Protein AF-A0A0F4QW87-F1 (afdb_monomer_lite)

Sequence (340 aa):
MKNDGVLHKQLIFKLICIFTLLLTILSFTFICYQLELKLTLDDLNSYSNIGNVIYIPKLIASSGFAILAFYALWFRINQTSIQIKIQEEQIEELKRHKKSDQIIDEMNKISDRILEFSHKIEKPTDSMIKKIMTNSAIGFGVNKCRYENNHSAKITEIEFSNGRKKNIEWTGGTIQNLNAFLTMTKKENPKLSYVELYRNYDESYKSNHHTISSQLKMLIVVAIDLIEIDSAHSSYIRNVLSLHFNVALILEKVGLMEPHYISFVHTLQSLERPKKSININFKKIYLREMKDDGLINFEVSVDDLELKFIEGFHDCEIKVHEKTYHRLNGEYKDVTEQSE

pLDDT: mean 72.31, std 18.2, range [28.25, 94.19]

Secondary structure (DSSP, 8-state):
--SHHHHHHHHHHHHHHHHHHHHHHHHHHHHHHHTT----TT-GGGGGGHHHHHHHHHHHHHHHHHHHHHHHHHHHHHHHHHHHHHHHHHHHHHHHHHHHHHHHHHHHHHHHHHHHHHT-B-PPPHHHHHHHHHHHHHHTT-S-EEEEEETTTTEEEEEETTS-EEEEE---BHHHHHHHHHHHHHHH-TTS-HHHHHHTS-HHHHHHHHHHHHHHHHHHHHHHHHHHH-GGGHHHHHHHHHHHHHHHHHHHHTTSS-HHHHHHHHHHHT-S--SS-----HHHHHHHHHHHTTS--S---GGG-EEEPPTTSS--EEEETTEEEEEETTEEEE-TTS--

Foldseek 3Di:
DPVPVVVVLVVVVVVLVVVLVVLLVVLVVQLCVQLVPPVDPPCPVSCPCNCVSVVVSVVSNVVSVVVVVVSVVVVVVVVVVVVVVVVVVVVVVVVLVVVLVVLLVVLVVLLVLLVVLQQAQDQQFPVVVVVVLVVVCVVVVADDKDWDADPVQQWIWIATPVRDIDIDHSRGRLLRSLVVQLVVVCVVVVPDALQRSVVPTDPVSVVSLLVSLLSLLVSLVSLVVSCVSPVVCLVVSLVSLVVCLVVQVSCVSNVSHPVVSNVSNVVSNPDPPDPDDPPDDSLVVSVVVCVVVVVDPDDDDSVQWDFDADPDDPWGWTDGPQWIWIDDPNHIDTCSPVPD

Radius of gyration: 40.4 Å; chains: 1; bounding box: 92×46×128 Å

Structure (mmCIF, N/CA/C/O backbone):
data_AF-A0A0F4QW87-F1
#
_entry.id   AF-A0A0F4QW87-F1
#
loop_
_atom_site.group_PDB
_atom_site.id
_atom_site.type_symbol
_atom_site.label_atom_id
_atom_site.label_alt_id
_atom_site.label_comp_id
_atom_site.label_asym_id
_atom_site.label_entity_id
_atom_site.label_seq_id
_atom_site.pdbx_PDB_ins_code
_atom_site.Cartn_x
_atom_site.Cartn_y
_atom_site.Cartn_z
_atom_site.occupancy
_atom_site.B_iso_or_equiv
_atom_site.auth_seq_id
_atom_site.auth_comp_id
_atom_site.auth_asym_id
_atom_site.auth_atom_id
_atom_site.pdbx_PDB_model_num
ATOM 1 N N . MET A 1 1 ? 27.558 17.874 -24.614 1.00 38.47 1 MET A N 1
ATOM 2 C CA . MET A 1 1 ? 28.728 17.726 -25.514 1.00 38.47 1 MET A CA 1
ATOM 3 C C . MET A 1 1 ? 28.558 16.533 -26.475 1.00 38.47 1 MET A C 1
ATOM 5 O O . MET A 1 1 ? 29.354 15.609 -26.439 1.00 38.47 1 MET A O 1
ATOM 9 N N . LYS A 1 2 ? 27.517 16.512 -27.331 1.00 41.41 2 LYS A N 1
ATOM 10 C CA . LYS A 1 2 ? 27.267 15.418 -28.309 1.00 41.41 2 LYS A CA 1
ATOM 11 C C . LYS A 1 2 ? 27.522 15.819 -29.783 1.00 41.41 2 LYS A C 1
ATOM 13 O O . LYS A 1 2 ? 27.454 14.956 -30.650 1.00 41.41 2 LYS A O 1
ATOM 18 N N . ASN A 1 3 ? 27.845 17.087 -30.074 1.00 47.34 3 ASN A N 1
ATOM 19 C CA . ASN A 1 3 ? 27.928 17.607 -31.452 1.00 47.34 3 ASN A CA 1
ATOM 20 C C . ASN A 1 3 ? 29.311 17.499 -32.118 1.00 47.34 3 ASN A C 1
ATOM 22 O O . ASN A 1 3 ? 29.376 17.385 -33.342 1.00 47.34 3 ASN A O 1
ATOM 26 N N . ASP A 1 4 ? 30.405 17.463 -31.356 1.00 46.44 4 ASP A N 1
ATOM 27 C CA . ASP A 1 4 ? 31.754 17.555 -31.943 1.00 46.44 4 ASP A CA 1
ATOM 28 C C . ASP A 1 4 ? 32.145 16.299 -32.742 1.00 46.44 4 ASP A C 1
ATOM 30 O O . ASP A 1 4 ? 32.787 16.385 -33.790 1.00 46.44 4 ASP A O 1
ATOM 34 N N . GLY A 1 5 ? 31.670 15.120 -32.323 1.00 53.28 5 GLY A N 1
ATOM 35 C CA . GLY A 1 5 ? 31.925 13.859 -33.029 1.00 53.28 5 GLY A CA 1
ATOM 36 C C . GLY A 1 5 ? 31.176 13.719 -34.361 1.00 53.28 5 GLY A C 1
ATOM 37 O O . GLY A 1 5 ? 31.654 13.033 -35.265 1.00 53.28 5 GLY A O 1
ATOM 38 N N . VAL A 1 6 ? 30.018 14.372 -34.510 1.00 55.50 6 VAL A N 1
ATOM 39 C CA . VAL A 1 6 ? 29.237 14.365 -35.763 1.00 55.50 6 VAL A CA 1
ATOM 40 C C . VAL A 1 6 ? 29.853 15.334 -36.770 1.00 55.50 6 VAL A C 1
ATOM 42 O O . VAL A 1 6 ? 30.012 14.984 -37.941 1.00 55.50 6 VAL A O 1
ATOM 45 N N . LEU A 1 7 ? 30.277 16.511 -36.298 1.00 56.38 7 LEU A N 1
ATOM 46 C CA . LEU A 1 7 ? 30.920 17.529 -37.127 1.00 56.38 7 LEU A CA 1
ATOM 47 C C . LEU A 1 7 ? 32.237 17.015 -37.730 1.00 56.38 7 LEU A C 1
ATOM 49 O O . LEU A 1 7 ? 32.484 17.171 -38.926 1.00 56.38 7 LEU A O 1
ATOM 53 N N . HIS A 1 8 ? 33.053 16.329 -36.922 1.00 59.31 8 HIS A N 1
ATOM 54 C CA . HIS A 1 8 ? 34.341 15.794 -37.360 1.00 59.31 8 HIS A CA 1
ATOM 55 C C . HIS A 1 8 ? 34.189 14.703 -38.435 1.00 59.31 8 HIS A C 1
ATOM 57 O O . HIS A 1 8 ? 34.899 14.708 -39.439 1.00 59.31 8 HIS A O 1
ATOM 63 N N . LYS A 1 9 ? 33.197 13.813 -38.292 1.00 62.34 9 LYS A N 1
ATOM 64 C CA . LYS A 1 9 ? 32.917 12.746 -39.270 1.00 62.34 9 LYS A CA 1
ATOM 65 C C . LYS A 1 9 ? 32.409 13.291 -40.612 1.00 62.34 9 LYS A C 1
ATOM 67 O O . LYS A 1 9 ? 32.828 12.799 -41.658 1.00 62.34 9 LYS A O 1
ATOM 72 N N . GLN A 1 10 ? 31.564 14.326 -40.599 1.00 67.81 10 GLN A N 1
ATOM 73 C CA . GLN A 1 10 ? 31.103 14.997 -41.824 1.00 67.81 10 GLN A CA 1
ATOM 74 C C . GLN A 1 10 ? 32.237 15.731 -42.550 1.00 67.81 10 GLN A C 1
ATOM 76 O O . GLN A 1 10 ? 32.271 15.755 -43.780 1.00 67.81 10 GLN A O 1
ATOM 81 N N . LEU A 1 11 ? 33.175 16.311 -41.799 1.00 74.38 11 LEU A N 1
ATOM 82 C CA . LEU A 1 11 ? 34.341 16.988 -42.359 1.00 74.38 11 LEU A CA 1
ATOM 83 C C . LEU A 1 11 ? 35.305 15.994 -43.026 1.00 74.38 11 LEU A C 1
ATOM 85 O O . LEU A 1 11 ? 35.753 16.244 -44.143 1.00 74.38 11 LEU A O 1
ATOM 89 N N . ILE A 1 12 ? 35.533 14.831 -42.406 1.00 71.69 12 ILE A N 1
ATOM 90 C CA . ILE A 1 12 ? 36.322 13.734 -42.992 1.00 71.69 12 ILE A CA 1
ATOM 91 C C . ILE A 1 12 ? 35.683 13.228 -44.294 1.00 71.69 12 ILE A C 1
ATOM 93 O O . ILE A 1 12 ? 36.382 13.072 -45.291 1.00 71.69 12 ILE A O 1
ATOM 97 N N . PHE A 1 13 ? 34.360 13.035 -44.335 1.00 68.56 13 PHE A N 1
ATOM 98 C CA . PHE A 1 13 ? 33.676 12.618 -45.566 1.00 68.56 13 PHE A CA 1
ATOM 99 C C . PHE A 1 13 ? 33.830 13.642 -46.696 1.00 68.56 13 PHE A C 1
ATOM 101 O O . PHE A 1 13 ? 34.172 13.284 -47.822 1.00 68.56 13 PHE A O 1
ATOM 108 N N . LYS A 1 14 ? 33.634 14.932 -46.393 1.00 75.31 14 LYS A N 1
ATOM 109 C CA . LYS A 1 14 ? 33.828 16.014 -47.368 1.00 75.31 14 LYS A CA 1
ATOM 110 C C . LYS A 1 14 ? 35.263 16.041 -47.898 1.00 75.31 14 LYS A C 1
ATOM 112 O O . LYS A 1 14 ? 35.446 16.193 -49.101 1.00 75.31 14 LYS A O 1
ATOM 117 N N . LEU A 1 15 ? 36.259 15.837 -47.033 1.00 78.06 15 LEU A N 1
ATOM 118 C CA . LEU A 1 15 ? 37.666 15.740 -47.432 1.00 78.06 15 LEU A CA 1
ATOM 119 C C . LEU A 1 15 ? 37.926 14.550 -48.364 1.00 78.06 15 LEU A C 1
ATOM 121 O O . LEU A 1 15 ? 38.585 14.732 -49.382 1.00 78.06 15 LEU A O 1
ATOM 125 N N . ILE A 1 16 ? 37.371 13.368 -48.074 1.00 75.75 16 ILE A N 1
ATOM 126 C CA . ILE A 1 16 ? 37.506 12.185 -48.943 1.00 75.75 16 ILE A CA 1
ATOM 127 C C . ILE A 1 16 ? 36.887 12.454 -50.327 1.00 75.75 16 ILE A C 1
ATOM 129 O O . ILE A 1 16 ? 37.510 12.162 -51.351 1.00 75.75 16 ILE A O 1
ATOM 133 N N . CYS A 1 17 ? 35.696 13.060 -50.379 1.00 71.88 17 CYS A N 1
ATOM 134 C CA . CYS A 1 17 ? 35.036 13.424 -51.636 1.00 71.88 17 CYS A CA 1
ATOM 135 C C . CYS A 1 17 ? 35.848 14.446 -52.445 1.00 71.88 17 CYS A C 1
ATOM 137 O O . CYS A 1 17 ? 36.068 14.242 -53.638 1.00 71.88 17 CYS A O 1
ATOM 139 N N . ILE A 1 18 ? 36.335 15.513 -51.799 1.00 78.25 18 ILE A N 1
ATOM 140 C CA . ILE A 1 18 ? 37.182 16.532 -52.440 1.00 78.25 18 ILE A CA 1
ATOM 141 C C . ILE A 1 18 ? 38.466 15.891 -52.973 1.00 78.25 18 ILE A C 1
ATOM 143 O O . ILE A 1 18 ? 38.849 16.145 -54.111 1.00 78.25 18 ILE A O 1
ATOM 147 N N . PHE A 1 19 ? 39.100 15.019 -52.188 1.00 78.19 19 PHE A N 1
ATOM 148 C CA . PHE A 1 19 ? 40.336 14.348 -52.577 1.00 78.19 19 PHE A CA 1
ATOM 149 C C . PHE A 1 19 ? 40.136 13.404 -53.766 1.00 78.19 19 PHE A C 1
ATOM 151 O O . PHE A 1 19 ? 40.950 13.391 -54.685 1.00 78.19 19 PHE A O 1
ATOM 158 N N . THR A 1 20 ? 39.021 12.672 -53.811 1.00 72.81 20 THR A N 1
ATOM 159 C CA . THR A 1 20 ? 38.710 11.775 -54.936 1.00 72.81 20 THR A CA 1
ATOM 160 C C . THR A 1 20 ? 38.425 12.568 -56.213 1.00 72.81 20 THR A C 1
ATOM 162 O O . THR A 1 20 ? 38.891 12.203 -57.294 1.00 72.81 20 THR A O 1
ATOM 165 N N . LEU A 1 21 ? 37.716 13.694 -56.099 1.00 75.19 21 LEU A N 1
ATOM 166 C CA . LEU A 1 21 ? 37.429 14.582 -57.226 1.00 75.19 21 LEU A CA 1
ATOM 167 C C . LEU A 1 21 ? 38.721 15.219 -57.763 1.00 75.19 21 LEU A C 1
ATOM 169 O O . LEU A 1 21 ? 38.960 15.218 -58.969 1.00 75.19 21 LEU A O 1
ATOM 173 N N . LEU A 1 22 ? 39.602 15.667 -56.866 1.00 78.56 22 LEU A N 1
ATOM 174 C CA . LEU A 1 22 ? 40.896 16.251 -57.213 1.00 78.56 22 LEU A CA 1
ATOM 175 C C . LEU A 1 22 ? 41.837 15.221 -57.857 1.00 78.56 22 LEU A C 1
ATOM 177 O O . LEU A 1 22 ? 42.454 15.521 -58.877 1.00 78.56 22 LEU A O 1
ATOM 181 N N . LEU A 1 23 ? 41.885 13.985 -57.345 1.00 74.62 23 LEU A N 1
ATOM 182 C CA . LEU A 1 23 ? 42.619 12.879 -57.974 1.00 74.62 23 LEU A CA 1
ATOM 183 C C . LEU A 1 23 ? 42.089 12.546 -59.371 1.00 74.62 23 LEU A C 1
ATOM 185 O O . LEU A 1 23 ? 42.879 12.248 -60.265 1.00 74.62 23 LEU A O 1
ATOM 189 N N . THR A 1 24 ? 40.774 12.618 -59.577 1.00 71.94 24 THR A N 1
ATOM 190 C CA . THR A 1 24 ? 40.154 12.371 -60.888 1.00 71.94 24 THR A CA 1
ATOM 191 C C . THR A 1 24 ? 40.552 13.455 -61.889 1.00 71.94 24 THR A C 1
ATOM 193 O O . THR A 1 24 ? 40.969 13.133 -63.000 1.00 71.94 24 THR A O 1
ATOM 196 N N . ILE A 1 25 ? 40.506 14.729 -61.481 1.00 74.94 25 ILE A N 1
ATOM 197 C CA . ILE A 1 25 ? 40.950 15.861 -62.308 1.00 74.94 25 ILE A CA 1
ATOM 198 C C . ILE A 1 25 ? 42.440 15.735 -62.634 1.00 74.94 25 ILE A C 1
ATOM 200 O O . ILE A 1 25 ? 42.810 15.834 -63.797 1.00 74.94 25 ILE A O 1
ATOM 204 N N . LEU A 1 26 ? 43.299 15.472 -61.644 1.00 74.94 26 LEU A N 1
ATOM 205 C CA . LEU A 1 26 ? 44.739 15.311 -61.871 1.00 74.94 26 LEU A CA 1
ATOM 206 C C . LEU A 1 26 ? 45.050 14.130 -62.794 1.00 74.94 26 LEU A C 1
ATOM 208 O O . LEU A 1 26 ? 45.910 14.250 -63.662 1.00 74.94 26 LEU A O 1
ATOM 212 N N . SER A 1 27 ? 44.330 13.017 -62.646 1.00 68.69 27 SER A N 1
ATOM 213 C CA . SER A 1 27 ? 44.478 11.850 -63.519 1.00 68.69 27 SER A CA 1
ATOM 214 C C . SER A 1 27 ? 44.063 12.169 -64.956 1.00 68.69 27 SER A C 1
ATOM 216 O O . SER A 1 27 ? 44.759 11.785 -65.890 1.00 68.69 27 SER A O 1
ATOM 218 N N . PHE A 1 28 ? 42.971 12.917 -65.142 1.00 69.06 28 PHE A N 1
ATOM 219 C CA . PHE A 1 28 ? 42.532 13.387 -66.456 1.00 69.06 28 PHE A CA 1
ATOM 220 C C . PHE A 1 28 ? 43.549 14.349 -67.085 1.00 69.06 28 PHE A C 1
ATOM 222 O O . PHE A 1 28 ? 43.947 14.161 -68.231 1.00 69.06 28 PHE A O 1
ATOM 229 N N . THR A 1 29 ? 44.041 15.327 -66.323 1.00 70.19 29 THR A N 1
ATOM 230 C CA . THR A 1 29 ? 45.068 16.271 -66.783 1.00 70.19 29 THR A CA 1
ATOM 231 C C . THR A 1 29 ? 46.374 15.557 -67.141 1.00 70.19 29 THR A C 1
ATOM 233 O O . THR A 1 29 ? 46.986 15.887 -68.152 1.00 70.19 29 THR A O 1
ATOM 236 N N . PHE A 1 30 ? 46.781 14.546 -66.365 1.00 69.81 30 PHE A N 1
ATOM 237 C CA . PHE A 1 30 ? 47.950 13.715 -66.660 1.00 69.81 30 PHE A CA 1
ATOM 238 C C . PHE A 1 30 ? 47.774 12.911 -67.952 1.00 69.81 30 PHE A C 1
ATOM 240 O O . PHE A 1 30 ? 48.693 12.884 -68.764 1.00 69.81 30 PHE A O 1
ATOM 247 N N . ILE A 1 31 ? 46.598 12.311 -68.179 1.00 65.56 31 ILE A N 1
ATOM 248 C CA . ILE A 1 31 ? 46.273 11.632 -69.443 1.00 65.56 31 ILE A CA 1
ATOM 249 C C . ILE A 1 31 ? 46.371 12.616 -70.615 1.00 65.56 31 ILE A C 1
ATOM 251 O O . ILE A 1 31 ? 47.036 12.315 -71.600 1.00 65.56 31 ILE A O 1
ATOM 255 N N . CYS A 1 32 ? 45.753 13.796 -70.507 1.00 64.56 32 CYS A N 1
ATOM 256 C CA . CYS A 1 32 ? 45.782 14.816 -71.559 1.00 64.56 32 CYS A CA 1
ATOM 257 C C . CYS A 1 32 ? 47.203 15.316 -71.862 1.00 64.56 32 CYS A C 1
ATOM 259 O O . CYS A 1 32 ? 47.524 15.566 -73.021 1.00 64.56 32 CYS A O 1
ATOM 261 N N . TYR A 1 33 ? 48.044 15.451 -70.832 1.00 67.94 33 TYR A N 1
ATOM 262 C CA . TYR A 1 33 ? 49.443 15.850 -70.971 1.00 67.94 33 TYR A CA 1
ATOM 263 C C . TYR A 1 33 ? 50.299 14.745 -71.609 1.00 67.94 33 TYR A C 1
ATOM 265 O O . TYR A 1 33 ? 51.019 15.010 -72.564 1.00 67.94 33 TYR A O 1
ATOM 273 N N . GLN A 1 34 ? 50.195 13.504 -71.122 1.00 64.25 34 GLN A N 1
ATOM 274 C CA . GLN A 1 34 ? 50.980 12.363 -71.617 1.00 64.25 34 GLN A CA 1
ATOM 275 C C . GLN A 1 34 ? 50.575 11.905 -73.017 1.00 64.25 34 GLN A C 1
ATOM 277 O O . GLN A 1 34 ? 51.410 11.396 -73.756 1.00 64.25 34 GLN A O 1
ATOM 282 N N . LEU A 1 35 ? 49.305 12.069 -73.391 1.00 60.31 35 LEU A N 1
ATOM 283 C CA . LEU A 1 35 ? 48.845 11.760 -74.743 1.00 60.31 35 LEU A CA 1
ATOM 284 C C . LEU A 1 35 ? 49.240 12.824 -75.768 1.00 60.31 35 LEU A C 1
ATOM 286 O O . LEU A 1 35 ? 48.912 12.614 -76.930 1.00 60.31 35 LEU A O 1
ATOM 290 N N . GLU A 1 36 ? 49.884 13.930 -75.347 1.00 56.41 36 GLU A N 1
ATOM 291 C CA . GLU A 1 36 ? 50.346 15.039 -76.195 1.00 56.41 36 GLU A CA 1
ATOM 292 C C . GLU A 1 36 ? 49.411 15.220 -77.401 1.00 56.41 36 GLU A C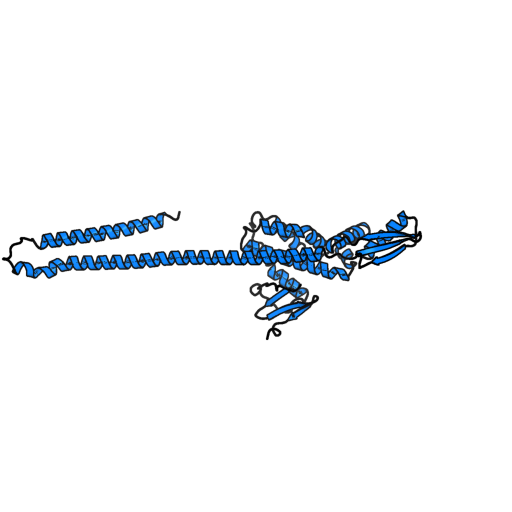 1
ATOM 294 O O . GLU A 1 36 ? 49.810 14.990 -78.537 1.00 56.41 36 GLU A O 1
ATOM 299 N N . LEU A 1 37 ? 48.120 15.497 -77.141 1.00 49.25 37 LEU A N 1
ATOM 300 C CA . LEU A 1 37 ? 47.032 15.467 -78.134 1.00 49.25 37 LEU A CA 1
ATOM 301 C C . LEU A 1 37 ? 47.240 16.528 -79.238 1.00 49.25 37 LEU A C 1
ATOM 303 O O . LEU A 1 37 ? 46.518 17.518 -79.338 1.00 49.25 37 LEU A O 1
ATOM 307 N N . LYS A 1 38 ? 48.227 16.320 -80.109 1.00 46.91 38 LYS A N 1
ATOM 308 C CA . LYS A 1 38 ? 48.274 16.861 -81.455 1.00 46.91 38 LYS A CA 1
ATOM 309 C C . LYS A 1 38 ? 47.285 16.030 -82.251 1.00 46.91 38 LYS A C 1
ATOM 311 O O . LYS A 1 38 ? 47.518 14.864 -82.554 1.00 46.91 38 LYS A O 1
ATOM 316 N N . LEU A 1 39 ? 46.146 16.642 -82.550 1.00 45.59 39 LEU A N 1
ATOM 317 C CA . LEU A 1 39 ? 45.139 16.139 -83.480 1.00 45.59 39 LEU A CA 1
ATOM 318 C C . LEU A 1 39 ? 45.734 16.095 -84.901 1.00 45.59 39 LEU A C 1
ATOM 320 O O . LEU A 1 39 ? 45.436 16.930 -85.747 1.00 45.59 39 LEU A O 1
ATOM 324 N N . THR A 1 40 ? 46.617 15.136 -85.160 1.00 48.41 40 THR A N 1
ATOM 325 C CA . THR A 1 40 ? 47.161 14.845 -86.489 1.00 48.41 40 THR A CA 1
ATOM 326 C C . THR A 1 40 ? 47.155 13.335 -86.692 1.00 48.41 40 THR A C 1
ATOM 328 O O . THR A 1 40 ? 47.706 12.597 -85.881 1.00 48.41 40 THR A O 1
ATOM 331 N N . LEU A 1 41 ? 46.488 12.883 -87.758 1.00 51.56 41 LEU A N 1
ATOM 332 C CA . LEU A 1 41 ? 46.185 11.475 -88.058 1.00 51.56 41 LEU A CA 1
ATOM 333 C C . LEU A 1 41 ? 47.407 10.609 -88.432 1.00 51.56 41 LEU A C 1
ATOM 335 O O . LEU A 1 41 ? 47.243 9.409 -88.639 1.00 51.56 41 LEU A O 1
ATOM 339 N N . ASP A 1 42 ? 48.610 11.182 -88.501 1.00 50.53 42 ASP A N 1
ATOM 340 C CA . ASP A 1 42 ? 49.743 10.569 -89.206 1.00 50.53 42 ASP A CA 1
ATOM 341 C C . ASP A 1 42 ? 50.723 9.769 -88.325 1.00 50.53 42 ASP A C 1
ATOM 343 O O . ASP A 1 42 ? 51.703 9.246 -88.850 1.00 50.53 42 ASP A O 1
ATOM 347 N N . ASP A 1 43 ? 50.479 9.603 -87.016 1.00 53.44 43 ASP A N 1
ATOM 348 C CA . ASP A 1 43 ? 51.395 8.852 -86.134 1.00 53.44 43 ASP A CA 1
ATOM 349 C C . ASP A 1 43 ? 50.702 7.761 -85.297 1.00 53.44 43 ASP A C 1
ATOM 351 O O . ASP A 1 43 ? 50.482 7.874 -84.086 1.00 53.44 43 ASP A O 1
ATOM 355 N N . LEU A 1 44 ? 50.349 6.662 -85.973 1.00 53.06 44 LEU A N 1
ATOM 356 C CA . LEU A 1 44 ? 49.725 5.467 -85.385 1.00 53.06 44 LEU A CA 1
ATOM 357 C C . LEU A 1 44 ? 50.631 4.731 -84.373 1.00 53.06 44 LEU A C 1
ATOM 359 O O . LEU A 1 44 ? 50.120 4.001 -83.524 1.00 53.06 44 LEU A O 1
ATOM 363 N N . ASN A 1 45 ? 51.953 4.942 -84.409 1.00 53.12 45 ASN A N 1
ATOM 364 C CA . ASN A 1 45 ? 52.900 4.297 -83.488 1.00 53.12 45 ASN A CA 1
ATOM 365 C C . ASN A 1 45 ? 52.932 4.945 -82.091 1.00 53.12 45 ASN A C 1
ATOM 367 O O . ASN A 1 45 ? 53.269 4.266 -81.113 1.00 53.12 45 ASN A O 1
ATOM 371 N N . SER A 1 46 ? 52.509 6.211 -81.969 1.00 52.59 46 SER A N 1
ATOM 372 C CA . SER A 1 46 ? 52.373 6.916 -80.680 1.00 52.59 46 SER A CA 1
ATOM 373 C C . SER A 1 46 ? 51.317 6.282 -79.754 1.00 52.59 46 SER A C 1
ATOM 375 O O . SER A 1 46 ? 51.376 6.409 -78.530 1.00 52.59 46 SER A O 1
ATOM 377 N N . TYR A 1 47 ? 50.396 5.499 -80.324 1.00 53.12 47 TYR A N 1
ATOM 378 C CA . TYR A 1 47 ? 49.290 4.850 -79.624 1.00 53.12 47 TYR A CA 1
ATOM 379 C C . TYR A 1 47 ? 49.632 3.485 -78.996 1.00 53.12 47 TYR A C 1
ATOM 381 O O . TYR A 1 47 ? 48.811 2.912 -78.276 1.00 53.12 47 TYR A O 1
ATOM 389 N N . SER A 1 48 ? 50.849 2.965 -79.194 1.00 54.34 48 SER A N 1
ATOM 390 C CA . SER A 1 48 ? 51.281 1.680 -78.610 1.00 54.34 48 SER A CA 1
ATOM 391 C C . SER A 1 48 ? 51.344 1.685 -77.072 1.00 54.34 48 SER A C 1
ATOM 393 O O . SER A 1 48 ? 51.224 0.633 -76.445 1.00 54.34 48 SER A O 1
ATOM 395 N N . ASN A 1 49 ? 51.448 2.868 -76.450 1.00 58.09 49 ASN A N 1
ATOM 396 C CA . ASN A 1 49 ? 51.549 3.042 -74.998 1.00 58.09 49 ASN A CA 1
ATOM 397 C C . ASN A 1 49 ? 50.262 3.537 -74.312 1.00 58.09 49 ASN A C 1
ATOM 399 O O . ASN A 1 49 ? 50.274 3.716 -73.092 1.00 58.09 49 ASN A O 1
ATOM 403 N N . ILE A 1 50 ? 49.136 3.696 -75.031 1.00 60.69 50 ILE A N 1
ATOM 404 C CA . ILE A 1 50 ? 47.855 4.136 -74.430 1.00 60.69 50 ILE A CA 1
ATOM 405 C C . ILE A 1 50 ? 47.471 3.255 -73.236 1.00 60.69 50 ILE A C 1
ATOM 407 O O . ILE A 1 50 ? 47.014 3.760 -72.211 1.00 60.69 50 ILE A O 1
ATOM 411 N N . GLY A 1 51 ? 47.674 1.938 -73.355 1.00 58.81 51 GLY A N 1
ATOM 412 C CA . GLY A 1 51 ? 47.381 0.986 -72.286 1.00 58.81 51 GLY A CA 1
ATOM 413 C C . GLY A 1 51 ? 48.097 1.345 -70.983 1.00 58.81 51 GLY A C 1
ATOM 414 O O . GLY A 1 51 ? 47.456 1.384 -69.938 1.00 58.81 51 GLY A O 1
ATOM 415 N N . ASN A 1 52 ? 49.382 1.708 -71.055 1.00 62.09 52 ASN A N 1
ATOM 416 C CA . ASN A 1 52 ? 50.189 2.120 -69.903 1.00 62.09 52 ASN A CA 1
ATOM 417 C C . ASN A 1 52 ? 49.802 3.517 -69.386 1.00 62.09 52 ASN A C 1
ATOM 419 O O . ASN A 1 52 ? 49.769 3.731 -68.174 1.00 62.09 52 ASN A O 1
ATOM 423 N N . VAL A 1 53 ? 49.448 4.444 -70.285 1.00 64.44 53 VAL A N 1
ATOM 424 C CA . VAL A 1 53 ? 49.019 5.814 -69.938 1.00 64.44 53 VAL A CA 1
ATOM 425 C C . VAL A 1 53 ? 47.669 5.822 -69.207 1.00 64.44 53 VAL A C 1
ATOM 427 O O . VAL A 1 53 ? 47.480 6.592 -68.268 1.00 64.44 53 VAL A O 1
ATOM 430 N N . ILE A 1 54 ? 46.739 4.937 -69.580 1.00 65.00 54 ILE A N 1
ATOM 431 C CA . ILE A 1 54 ? 45.407 4.828 -68.956 1.00 65.00 54 ILE A CA 1
ATOM 432 C C . ILE A 1 54 ? 45.421 3.910 -67.719 1.00 65.00 54 ILE A C 1
ATOM 434 O O . ILE A 1 54 ? 44.576 4.057 -66.831 1.00 65.00 54 ILE A O 1
ATOM 438 N N . TYR A 1 55 ? 46.381 2.983 -67.615 1.00 70.19 55 TYR A N 1
ATOM 439 C CA . TYR A 1 55 ? 46.442 1.995 -66.533 1.00 70.19 55 TYR A CA 1
ATOM 440 C C . TYR A 1 55 ? 46.521 2.626 -65.136 1.00 70.19 55 TYR A C 1
ATOM 442 O O . TYR A 1 55 ? 45.729 2.275 -64.260 1.00 70.19 55 TYR A O 1
ATOM 450 N N . ILE A 1 56 ? 47.430 3.587 -64.930 1.00 69.56 56 ILE A N 1
ATOM 451 C CA . ILE A 1 56 ? 47.625 4.253 -63.630 1.00 69.56 56 ILE A CA 1
ATOM 452 C C . ILE A 1 56 ? 46.360 5.032 -63.203 1.00 69.56 56 ILE A C 1
ATOM 454 O O . ILE A 1 56 ? 45.851 4.770 -62.111 1.00 69.56 56 ILE A O 1
ATOM 458 N N . PRO A 1 57 ? 45.771 5.905 -64.047 1.00 71.12 57 PRO A N 1
ATOM 459 C CA . PRO A 1 57 ? 44.475 6.538 -63.787 1.00 71.12 57 PRO A CA 1
ATOM 460 C C . PRO A 1 57 ? 43.348 5.558 -63.452 1.00 71.12 57 PRO A C 1
ATOM 462 O O . PRO A 1 57 ? 42.596 5.777 -62.501 1.00 71.12 57 PRO A O 1
ATOM 465 N N . LYS A 1 58 ? 43.234 4.453 -64.202 1.00 71.62 58 LYS A N 1
ATOM 466 C CA . LYS A 1 58 ? 42.209 3.427 -63.969 1.00 71.62 58 LYS A CA 1
ATOM 467 C C . LYS A 1 58 ? 42.383 2.762 -62.602 1.00 71.62 58 LYS A C 1
ATOM 469 O O . LYS A 1 58 ? 41.396 2.539 -61.902 1.00 71.62 58 LYS A O 1
ATOM 474 N N . LEU A 1 59 ? 43.623 2.480 -62.203 1.00 73.12 59 LEU A N 1
ATOM 475 C CA . LEU A 1 59 ? 43.943 1.882 -60.908 1.00 73.12 59 LEU A CA 1
ATOM 476 C C . LEU A 1 59 ? 43.669 2.849 -59.744 1.00 73.12 59 LEU A C 1
ATOM 478 O O . LEU A 1 59 ? 43.113 2.432 -58.726 1.00 73.12 59 LEU A O 1
ATOM 482 N N . ILE A 1 60 ? 43.973 4.142 -59.914 1.00 73.62 60 ILE A N 1
ATOM 483 C CA . ILE A 1 60 ? 43.665 5.198 -58.934 1.00 73.62 60 ILE A CA 1
ATOM 484 C C . ILE A 1 60 ? 42.149 5.356 -58.777 1.00 73.62 60 ILE A C 1
ATOM 486 O O . ILE A 1 60 ? 41.651 5.339 -57.652 1.00 73.62 60 ILE A O 1
ATOM 490 N N . ALA A 1 61 ? 41.405 5.446 -59.884 1.00 72.69 61 ALA A N 1
ATOM 491 C CA . ALA A 1 61 ? 39.949 5.561 -59.855 1.00 72.69 61 ALA A CA 1
ATOM 492 C C . ALA A 1 61 ? 39.307 4.341 -59.177 1.00 72.69 61 ALA A C 1
ATOM 494 O O . ALA A 1 61 ? 38.504 4.496 -58.259 1.00 72.69 61 ALA A O 1
ATOM 495 N N . SER A 1 62 ? 39.714 3.125 -59.558 1.00 74.38 62 SER A N 1
ATOM 496 C CA . SER A 1 62 ? 39.214 1.885 -58.952 1.00 74.38 62 SER A CA 1
ATOM 497 C C . SER A 1 62 ? 39.509 1.807 -57.450 1.00 74.38 62 SER A C 1
ATOM 499 O O . SER A 1 62 ? 38.638 1.415 -56.674 1.00 74.38 62 SER A O 1
ATOM 501 N N . SER A 1 63 ? 40.712 2.202 -57.022 1.00 74.31 63 SER A N 1
ATOM 502 C CA . SER A 1 63 ? 41.088 2.218 -55.602 1.00 74.31 63 SER A CA 1
ATOM 503 C C . SER A 1 63 ? 40.309 3.282 -54.823 1.00 74.31 63 SER A C 1
ATOM 505 O O . SER A 1 63 ? 39.845 3.018 -53.716 1.00 74.31 63 SER A O 1
ATOM 507 N N . GLY A 1 64 ? 40.089 4.460 -55.416 1.00 73.62 64 GLY A N 1
ATOM 508 C CA . GLY A 1 64 ? 39.268 5.524 -54.834 1.00 73.62 64 GLY A CA 1
ATOM 509 C C . GLY A 1 64 ? 37.810 5.100 -54.642 1.00 73.62 64 GLY A C 1
ATOM 510 O O . GLY A 1 64 ? 37.256 5.283 -53.558 1.00 73.62 64 GLY A O 1
ATOM 511 N N . PHE A 1 65 ? 37.208 4.450 -55.645 1.00 77.19 65 PHE A N 1
ATOM 512 C CA . PHE A 1 65 ? 35.862 3.880 -55.526 1.00 77.19 65 PHE A CA 1
ATOM 513 C C . PHE A 1 65 ? 35.784 2.780 -54.465 1.00 77.19 65 PHE A C 1
ATOM 515 O O . PHE A 1 65 ? 34.812 2.739 -53.713 1.00 77.19 65 PHE A O 1
ATOM 522 N N . ALA A 1 66 ? 36.808 1.928 -54.349 1.00 77.62 66 ALA A N 1
ATOM 523 C CA . ALA A 1 66 ? 36.864 0.913 -53.300 1.00 77.62 66 ALA A CA 1
ATOM 524 C C . ALA A 1 66 ? 36.919 1.548 -51.899 1.00 77.62 66 ALA A C 1
ATOM 526 O O . ALA A 1 66 ? 36.137 1.170 -51.029 1.00 77.62 66 ALA A O 1
ATOM 527 N N . ILE A 1 67 ? 37.773 2.556 -51.685 1.00 78.38 67 ILE A N 1
ATOM 528 C CA . ILE A 1 67 ? 37.866 3.287 -50.408 1.00 78.38 67 ILE A CA 1
ATOM 529 C C . ILE A 1 67 ? 36.536 3.971 -50.070 1.00 78.38 67 ILE A C 1
ATOM 531 O O . ILE A 1 67 ? 36.074 3.885 -48.933 1.00 78.38 67 ILE A O 1
ATOM 535 N N . LEU A 1 68 ? 35.887 4.606 -51.051 1.00 77.56 68 LEU A N 1
ATOM 536 C CA . LEU A 1 68 ? 34.565 5.211 -50.874 1.00 77.56 68 LEU A CA 1
ATOM 537 C C . LEU A 1 68 ? 33.498 4.172 -50.514 1.00 77.56 68 LEU A C 1
ATOM 539 O O . LEU A 1 68 ? 32.693 4.422 -49.620 1.00 77.56 68 LEU A O 1
ATOM 543 N N . ALA A 1 69 ? 33.504 3.006 -51.163 1.00 76.62 69 ALA A N 1
ATOM 544 C CA . ALA A 1 69 ? 32.577 1.919 -50.863 1.00 76.62 69 ALA A CA 1
ATOM 545 C C . ALA A 1 69 ? 32.788 1.370 -49.442 1.00 76.62 69 ALA A C 1
ATOM 547 O O . ALA A 1 69 ? 31.819 1.226 -48.694 1.00 76.62 69 ALA A O 1
ATOM 548 N N . PHE A 1 70 ? 34.041 1.138 -49.031 1.00 80.00 70 PHE A N 1
ATOM 549 C CA . PHE A 1 70 ? 34.371 0.725 -47.663 1.00 80.00 70 PHE A CA 1
ATOM 550 C C . PHE A 1 70 ? 33.977 1.785 -46.633 1.00 80.00 70 PHE A C 1
ATOM 552 O O . PHE A 1 70 ? 33.404 1.444 -45.599 1.00 80.00 70 PHE A O 1
ATOM 559 N N . TYR A 1 71 ? 34.221 3.068 -46.917 1.00 79.12 71 TYR A N 1
ATOM 560 C CA . TYR A 1 71 ? 33.807 4.160 -46.039 1.00 79.12 71 TYR A CA 1
ATOM 561 C C . TYR A 1 71 ? 32.283 4.243 -45.920 1.00 79.12 71 TYR A C 1
ATOM 563 O O . TYR A 1 71 ? 31.763 4.356 -44.812 1.00 79.12 71 TYR A O 1
ATOM 571 N N . ALA A 1 72 ? 31.553 4.160 -47.036 1.00 77.88 72 ALA A N 1
ATOM 572 C CA . ALA A 1 72 ? 30.094 4.186 -47.040 1.00 77.88 72 ALA A CA 1
ATOM 573 C C . ALA A 1 72 ? 29.511 3.006 -46.248 1.00 77.88 72 ALA A C 1
ATOM 575 O O . ALA A 1 72 ? 28.581 3.191 -45.460 1.00 77.88 72 ALA A O 1
ATOM 576 N N . LEU A 1 73 ? 30.093 1.812 -46.402 1.00 78.75 73 LEU A N 1
ATOM 577 C CA . LEU A 1 73 ? 29.718 0.627 -45.637 1.00 78.75 73 LEU A CA 1
ATOM 578 C C . LEU A 1 73 ? 29.991 0.820 -44.139 1.00 78.75 73 LEU A C 1
ATOM 580 O O . LEU A 1 73 ? 29.089 0.628 -43.325 1.00 78.75 73 LEU A O 1
ATOM 584 N N . TRP A 1 74 ? 31.198 1.262 -43.774 1.00 84.94 74 TRP A N 1
ATOM 585 C CA . TRP A 1 74 ? 31.574 1.548 -42.387 1.00 84.94 74 TRP A CA 1
ATOM 586 C C . TRP A 1 74 ? 30.664 2.605 -41.749 1.00 84.94 74 TRP A C 1
ATOM 588 O O . TRP A 1 74 ? 30.184 2.425 -40.630 1.00 84.94 74 TRP A O 1
ATOM 598 N N . PHE A 1 75 ? 30.376 3.690 -42.469 1.00 79.38 75 PHE A N 1
ATOM 599 C CA . PHE A 1 75 ? 29.512 4.768 -41.999 1.00 79.38 75 PHE A CA 1
ATOM 600 C C . PHE A 1 75 ? 28.089 4.272 -41.750 1.00 79.38 75 PHE A C 1
ATOM 602 O O . PHE A 1 75 ? 27.520 4.562 -40.695 1.00 79.38 75 PHE A O 1
ATOM 609 N N . ARG A 1 76 ? 27.538 3.475 -42.676 1.00 78.56 76 ARG A N 1
ATOM 610 C CA . ARG A 1 76 ? 26.212 2.867 -42.528 1.00 78.56 76 ARG A CA 1
ATOM 611 C C . ARG A 1 76 ? 26.161 1.931 -41.323 1.00 78.56 76 ARG A C 1
ATOM 613 O O . ARG A 1 76 ? 25.254 2.069 -40.512 1.00 78.56 76 ARG A O 1
ATOM 620 N N . ILE A 1 77 ? 27.161 1.063 -41.147 1.00 79.25 77 ILE A N 1
ATOM 621 C CA . ILE A 1 77 ? 27.271 0.182 -39.971 1.00 79.25 77 ILE A CA 1
ATOM 622 C C . ILE A 1 77 ? 27.303 1.009 -38.679 1.00 79.25 77 ILE A C 1
ATOM 624 O O . ILE A 1 77 ? 26.556 0.726 -37.743 1.00 79.25 77 ILE A O 1
ATOM 628 N N . ASN A 1 78 ? 28.115 2.068 -38.630 1.00 78.19 78 ASN A N 1
ATOM 629 C CA . ASN A 1 78 ? 28.224 2.918 -37.447 1.00 78.19 78 ASN A CA 1
ATOM 630 C C . ASN A 1 78 ? 26.921 3.688 -37.154 1.00 78.19 78 ASN A C 1
ATOM 632 O O . ASN A 1 78 ? 26.561 3.856 -35.991 1.00 78.19 78 ASN A O 1
ATOM 636 N N . GLN A 1 79 ? 26.203 4.164 -38.176 1.00 78.50 79 GLN A N 1
ATOM 637 C CA . GLN A 1 79 ? 24.892 4.797 -37.993 1.00 78.50 79 GLN A CA 1
ATOM 638 C C . GLN A 1 79 ? 23.848 3.805 -37.479 1.00 78.50 79 GLN A C 1
ATOM 640 O O . GLN A 1 79 ? 23.147 4.117 -36.518 1.00 78.50 79 GLN A O 1
ATOM 645 N N . THR A 1 80 ? 23.775 2.610 -38.069 1.00 84.06 80 THR A N 1
ATOM 646 C CA . THR A 1 80 ? 22.854 1.558 -37.626 1.00 84.06 80 THR A CA 1
ATOM 647 C C . THR A 1 80 ? 23.155 1.124 -36.193 1.00 84.06 80 THR A C 1
ATOM 649 O O . THR A 1 80 ? 22.232 1.005 -35.400 1.00 84.06 80 THR A O 1
ATOM 652 N N . SER A 1 81 ? 24.428 0.981 -35.811 1.00 80.69 81 SER A N 1
ATOM 653 C CA . SER A 1 81 ? 24.811 0.656 -34.430 1.00 80.69 81 SER A CA 1
ATOM 654 C C . SER A 1 81 ? 24.340 1.713 -33.421 1.00 80.69 81 SER A C 1
ATOM 656 O O . SER A 1 81 ? 23.809 1.365 -32.369 1.00 80.69 81 SER A O 1
ATOM 658 N N . ILE A 1 82 ? 24.463 3.005 -33.750 1.00 82.31 82 ILE A N 1
ATOM 659 C CA . ILE A 1 82 ? 23.952 4.089 -32.896 1.00 82.31 82 ILE A CA 1
ATOM 660 C C . ILE A 1 82 ? 22.420 4.044 -32.809 1.00 82.31 82 ILE A C 1
ATOM 662 O O . ILE A 1 82 ? 21.871 4.242 -31.729 1.00 82.31 82 ILE A O 1
ATOM 666 N N . GLN A 1 83 ? 21.732 3.782 -33.924 1.00 83.69 83 GLN A N 1
ATOM 667 C CA . GLN A 1 83 ? 20.271 3.663 -33.944 1.00 83.69 83 GLN A CA 1
ATOM 668 C C . GLN A 1 83 ? 19.780 2.491 -33.095 1.00 83.69 83 GLN A C 1
ATOM 670 O O . GLN A 1 83 ? 18.851 2.683 -32.318 1.00 83.69 83 GLN A O 1
ATOM 675 N N . ILE A 1 84 ? 20.429 1.325 -33.190 1.00 84.56 84 ILE A N 1
ATOM 676 C CA . ILE A 1 84 ? 20.123 0.156 -32.354 1.00 84.56 84 ILE A CA 1
ATOM 677 C C . ILE A 1 84 ? 20.265 0.525 -30.880 1.00 84.56 84 ILE A C 1
ATOM 679 O O . ILE A 1 84 ? 19.332 0.318 -30.116 1.00 84.56 84 ILE A O 1
ATOM 683 N N . LYS A 1 85 ? 21.371 1.172 -30.493 1.00 87.12 85 LYS A N 1
ATOM 684 C CA . LYS A 1 85 ? 21.583 1.582 -29.101 1.00 87.12 85 LYS A CA 1
ATOM 685 C C . LYS A 1 85 ? 20.500 2.541 -28.590 1.00 87.12 85 LYS A C 1
ATOM 687 O O . LYS A 1 85 ? 20.026 2.396 -27.471 1.00 87.12 85 LYS A O 1
ATOM 692 N N . ILE A 1 86 ? 20.093 3.517 -29.404 1.00 88.44 86 ILE A N 1
ATOM 693 C CA . ILE A 1 86 ? 19.007 4.444 -29.041 1.00 88.44 86 ILE A CA 1
ATOM 694 C C . ILE A 1 86 ? 17.676 3.693 -28.904 1.00 88.44 86 ILE A C 1
ATOM 696 O O . ILE A 1 86 ? 16.914 3.969 -27.983 1.00 88.44 86 ILE A O 1
ATOM 700 N N . GLN A 1 87 ? 17.391 2.746 -29.800 1.00 88.50 87 GLN A N 1
ATOM 701 C CA . GLN A 1 87 ? 16.185 1.921 -29.720 1.00 88.50 87 GLN A CA 1
ATOM 702 C C . GLN A 1 87 ? 16.188 1.025 -28.478 1.00 88.50 87 GLN A C 1
ATOM 704 O O . GLN A 1 87 ? 15.157 0.905 -27.825 1.00 88.50 87 GLN A O 1
ATOM 709 N N . GLU A 1 88 ? 17.327 0.433 -28.121 1.00 90.06 88 GLU A N 1
ATOM 710 C CA . GLU A 1 88 ? 17.489 -0.348 -26.890 1.00 90.06 88 GLU A CA 1
ATOM 711 C C . GLU A 1 88 ? 17.219 0.511 -25.647 1.00 90.06 88 GLU A C 1
ATOM 713 O O . GLU A 1 88 ? 16.415 0.116 -24.805 1.00 90.06 88 GLU A O 1
ATOM 718 N N . GLU A 1 89 ? 17.801 1.716 -25.574 1.00 87.25 89 GLU A N 1
ATOM 719 C CA . GLU A 1 89 ? 17.553 2.677 -24.487 1.00 87.25 89 GLU A CA 1
ATOM 720 C C . GLU A 1 89 ? 16.056 3.044 -24.386 1.00 87.25 89 GLU A C 1
ATOM 722 O O . GLU A 1 89 ? 15.486 3.020 -23.294 1.00 87.25 89 GLU A O 1
ATOM 727 N N . GLN A 1 90 ? 15.384 3.297 -25.517 1.00 87.56 90 GLN A N 1
ATOM 728 C CA . GLN A 1 90 ? 13.942 3.591 -25.559 1.00 87.56 90 GLN A CA 1
ATOM 729 C C . GLN A 1 90 ? 13.075 2.400 -25.129 1.00 87.56 90 GLN A C 1
ATOM 731 O O . GLN A 1 90 ? 12.072 2.577 -24.437 1.00 87.56 90 GLN A O 1
ATOM 736 N N . ILE A 1 91 ? 13.442 1.179 -25.528 1.00 88.75 91 ILE A N 1
ATOM 737 C CA . ILE A 1 91 ? 12.731 -0.042 -25.129 1.00 88.75 91 ILE A CA 1
ATOM 738 C C . ILE A 1 91 ? 12.874 -0.268 -23.623 1.00 88.75 91 ILE A C 1
ATOM 740 O O . ILE A 1 91 ? 11.899 -0.641 -22.969 1.00 88.75 91 ILE A O 1
ATOM 744 N N . GLU A 1 92 ? 14.063 -0.054 -23.058 1.00 86.56 92 GLU A N 1
ATOM 745 C CA . GLU A 1 92 ? 14.267 -0.151 -21.614 1.00 86.56 92 GLU A CA 1
ATOM 746 C C . GLU A 1 92 ? 13.458 0.892 -20.843 1.00 86.56 92 GLU A C 1
ATOM 748 O O . GLU A 1 92 ? 12.829 0.548 -19.843 1.00 86.56 92 GLU A O 1
ATOM 753 N N . GLU A 1 93 ? 13.442 2.144 -21.299 1.00 84.25 93 GLU A N 1
ATOM 754 C CA . GLU A 1 93 ? 12.654 3.215 -20.681 1.00 84.25 93 GLU A CA 1
ATOM 755 C C . GLU A 1 93 ? 11.151 2.896 -20.725 1.00 84.25 93 GLU A C 1
ATOM 757 O O . GLU A 1 93 ? 10.464 2.976 -19.707 1.00 84.25 93 GLU A O 1
ATOM 762 N N . LEU A 1 94 ? 10.648 2.406 -21.863 1.00 86.38 94 LEU A N 1
ATOM 763 C CA . LEU A 1 94 ? 9.249 2.001 -22.012 1.00 86.38 94 LEU A CA 1
ATOM 764 C C . LEU A 1 94 ? 8.889 0.800 -21.122 1.00 86.38 94 LEU A C 1
ATOM 766 O O . LEU A 1 94 ? 7.804 0.762 -20.540 1.00 86.38 94 LEU A O 1
ATOM 770 N N . LYS A 1 95 ? 9.804 -0.166 -20.958 1.00 86.69 95 LYS A N 1
ATOM 771 C CA . LYS A 1 95 ? 9.635 -1.275 -20.002 1.00 86.69 95 LYS A CA 1
ATOM 772 C C . LYS A 1 95 ? 9.570 -0.775 -18.557 1.00 86.69 95 LYS A C 1
ATOM 774 O O . LYS A 1 95 ? 8.745 -1.283 -17.798 1.00 86.69 95 LYS A O 1
ATOM 779 N N . ARG A 1 96 ? 10.400 0.206 -18.176 1.00 82.94 96 ARG A N 1
ATOM 780 C CA . ARG A 1 96 ? 10.362 0.818 -16.835 1.00 82.94 96 ARG A CA 1
ATOM 781 C C . ARG A 1 96 ? 9.038 1.530 -16.593 1.00 82.94 96 ARG A C 1
ATOM 783 O O . ARG A 1 96 ? 8.402 1.238 -15.588 1.00 82.94 96 ARG A O 1
ATOM 790 N N . HIS A 1 97 ? 8.586 2.366 -17.529 1.00 86.06 97 HIS A N 1
ATOM 791 C CA . HIS A 1 97 ? 7.294 3.051 -17.421 1.00 86.06 97 HIS A CA 1
ATOM 792 C C . HIS A 1 97 ? 6.132 2.073 -17.275 1.00 86.06 97 HIS A C 1
ATOM 794 O O . HIS A 1 97 ? 5.359 2.186 -16.331 1.00 86.06 97 HIS A O 1
ATOM 800 N N . LYS A 1 98 ? 6.073 1.045 -18.129 1.00 87.38 98 LYS A N 1
ATOM 801 C CA . LYS A 1 98 ? 5.034 0.014 -18.033 1.00 87.38 98 LYS A CA 1
ATOM 802 C C . LYS A 1 98 ? 5.024 -0.670 -16.662 1.00 87.38 98 LYS A C 1
ATOM 804 O O . LYS A 1 98 ? 3.953 -0.946 -16.131 1.00 87.38 98 LYS A O 1
ATOM 809 N N . LYS A 1 99 ? 6.200 -0.954 -16.093 1.00 86.88 99 LYS A N 1
ATOM 810 C CA . LYS A 1 99 ? 6.314 -1.565 -14.763 1.00 86.88 99 LYS A CA 1
ATOM 811 C C . LYS A 1 99 ? 5.862 -0.603 -13.658 1.00 86.88 99 LYS A C 1
ATOM 813 O O . LYS A 1 99 ? 5.144 -1.027 -12.760 1.00 86.88 99 LYS A O 1
ATOM 818 N N . SER A 1 100 ? 6.236 0.675 -13.736 1.00 87.62 100 SER A N 1
ATOM 819 C CA . SER A 1 100 ? 5.759 1.706 -12.805 1.00 87.62 100 SER A C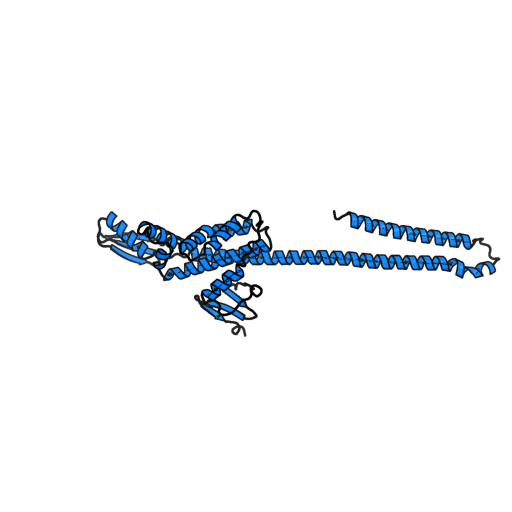A 1
ATOM 820 C C . SER A 1 100 ? 4.237 1.845 -12.841 1.00 87.62 100 SER A C 1
ATOM 822 O O . SER A 1 100 ? 3.616 1.861 -11.785 1.00 87.62 100 SER A O 1
ATOM 824 N N . ASP A 1 101 ? 3.627 1.871 -14.029 1.00 86.00 101 ASP A N 1
ATOM 825 C CA . ASP A 1 101 ? 2.170 1.986 -14.185 1.00 86.00 101 ASP A CA 1
ATOM 826 C C . ASP A 1 101 ? 1.429 0.794 -13.561 1.00 86.00 101 ASP A C 1
ATOM 828 O O . ASP A 1 101 ? 0.424 0.974 -12.876 1.00 86.00 101 ASP A O 1
ATOM 832 N N . GLN A 1 102 ? 1.952 -0.424 -13.745 1.00 88.38 102 GLN A N 1
ATOM 833 C CA . GLN A 1 102 ? 1.415 -1.632 -13.104 1.00 88.38 102 GLN A CA 1
ATOM 834 C C . GLN A 1 102 ? 1.465 -1.529 -11.578 1.00 88.38 102 GLN A C 1
ATOM 836 O O . GLN A 1 102 ? 0.475 -1.791 -10.902 1.00 88.38 102 GLN A O 1
ATOM 841 N N . ILE A 1 103 ? 2.598 -1.082 -11.038 1.00 86.94 103 ILE A N 1
ATOM 842 C CA . ILE A 1 103 ? 2.782 -0.903 -9.597 1.00 86.94 103 ILE A CA 1
ATOM 843 C C . ILE A 1 103 ? 1.845 0.182 -9.046 1.00 86.94 103 ILE A C 1
ATOM 845 O O . ILE A 1 103 ? 1.281 0.027 -7.966 1.00 86.94 103 ILE A O 1
ATOM 849 N N . ILE A 1 104 ? 1.635 1.274 -9.783 1.00 89.56 104 ILE A N 1
ATOM 850 C CA . ILE A 1 104 ? 0.699 2.344 -9.410 1.00 89.56 104 ILE A CA 1
ATOM 851 C C . ILE A 1 104 ? -0.739 1.818 -9.331 1.00 89.56 104 ILE A C 1
ATOM 853 O O . ILE A 1 104 ? -1.441 2.134 -8.367 1.00 89.56 104 ILE A O 1
ATOM 857 N N . ASP A 1 105 ? -1.168 1.015 -10.309 1.00 89.62 105 ASP A N 1
ATOM 858 C CA . ASP A 1 105 ? -2.487 0.367 -10.307 1.00 89.62 105 ASP A CA 1
ATOM 859 C C . ASP A 1 105 ? -2.653 -0.566 -9.097 1.00 89.62 105 ASP A C 1
ATOM 861 O O . ASP A 1 105 ? -3.652 -0.497 -8.378 1.00 89.62 105 ASP A O 1
ATOM 865 N N . GLU A 1 106 ? -1.631 -1.368 -8.793 1.00 85.81 106 GLU A N 1
ATOM 866 C CA . GLU A 1 106 ? -1.613 -2.230 -7.608 1.00 85.81 106 GLU A CA 1
ATOM 867 C C . GLU A 1 106 ? -1.702 -1.428 -6.303 1.00 85.81 106 GLU A C 1
ATOM 869 O O . GLU A 1 106 ? -2.496 -1.767 -5.422 1.00 85.81 106 GLU A O 1
ATOM 874 N N . MET A 1 107 ? -0.951 -0.328 -6.182 1.00 91.81 107 MET A N 1
ATOM 875 C CA . MET A 1 107 ? -1.032 0.559 -5.018 1.00 91.81 107 MET A CA 1
ATOM 876 C C . MET A 1 107 ? -2.443 1.119 -4.821 1.00 91.81 107 MET A C 1
ATOM 878 O O . MET A 1 107 ? -2.914 1.169 -3.683 1.00 91.81 107 MET A O 1
ATOM 882 N N . ASN A 1 108 ? -3.125 1.519 -5.900 1.00 90.31 108 ASN A N 1
ATOM 883 C CA . ASN A 1 108 ? -4.503 2.010 -5.828 1.00 90.31 108 ASN A CA 1
ATOM 884 C C . ASN A 1 108 ? -5.457 0.913 -5.357 1.00 90.31 108 ASN A C 1
ATOM 886 O O . ASN A 1 108 ? -6.185 1.116 -4.389 1.00 90.31 108 ASN A O 1
ATOM 890 N N . LYS A 1 109 ? -5.380 -0.281 -5.955 1.00 89.94 109 LYS A N 1
ATOM 891 C CA . LYS A 1 109 ? -6.209 -1.435 -5.570 1.00 89.94 109 LYS A CA 1
ATOM 892 C C . LYS A 1 109 ? -6.035 -1.804 -4.094 1.00 89.94 109 LYS A C 1
ATOM 894 O O . LYS A 1 109 ? -7.019 -2.049 -3.394 1.00 89.94 109 LYS A O 1
ATOM 899 N N . ILE A 1 110 ? -4.798 -1.824 -3.596 1.00 88.50 110 ILE A N 1
ATOM 900 C CA . ILE A 1 110 ? -4.507 -2.102 -2.181 1.00 88.50 110 ILE A CA 1
ATOM 901 C C . ILE A 1 110 ? -5.041 -0.976 -1.288 1.00 88.50 110 ILE A C 1
ATOM 903 O O . ILE A 1 110 ? -5.674 -1.245 -0.266 1.00 88.50 110 ILE A O 1
ATOM 907 N N . SER A 1 111 ? -4.816 0.282 -1.676 1.00 91.44 111 SER A N 1
ATOM 908 C CA . SER A 1 111 ? -5.308 1.456 -0.952 1.00 91.44 111 SER A CA 1
ATOM 909 C C . SER A 1 111 ? -6.831 1.435 -0.811 1.00 91.44 111 SER A C 1
ATOM 911 O O . SER A 1 111 ? -7.343 1.609 0.296 1.00 91.44 111 SER A O 1
ATOM 913 N N . ASP A 1 112 ? -7.552 1.154 -1.894 1.00 88.44 112 ASP A N 1
ATOM 914 C CA . ASP A 1 112 ? -9.012 1.083 -1.898 1.00 88.44 112 ASP A CA 1
ATOM 915 C C . ASP A 1 112 ? -9.524 -0.034 -0.986 1.00 88.44 112 ASP A C 1
ATOM 917 O O . ASP A 1 112 ? -10.435 0.196 -0.191 1.00 88.44 112 ASP A O 1
ATOM 921 N N . ARG A 1 113 ? -8.881 -1.210 -0.998 1.00 86.69 113 ARG A N 1
ATOM 922 C CA . ARG A 1 113 ? -9.207 -2.304 -0.066 1.00 86.69 113 ARG A CA 1
ATOM 923 C C . ARG A 1 113 ? -8.981 -1.903 1.389 1.00 86.69 113 ARG A C 1
ATOM 925 O O . ARG A 1 113 ? -9.821 -2.191 2.240 1.00 86.69 113 ARG A O 1
ATOM 932 N N . ILE A 1 114 ? -7.875 -1.223 1.702 1.00 90.19 114 ILE A N 1
ATOM 933 C CA . ILE A 1 114 ? -7.622 -0.721 3.062 1.00 90.19 114 ILE A CA 1
ATOM 934 C C . ILE A 1 114 ? -8.748 0.220 3.491 1.00 90.19 114 ILE A C 1
ATOM 936 O O . ILE A 1 114 ? -9.245 0.091 4.612 1.00 90.19 114 ILE A O 1
ATOM 940 N N . LEU A 1 115 ? -9.176 1.138 2.617 1.00 89.25 115 LEU A N 1
ATOM 941 C CA . LEU A 1 115 ? -10.289 2.041 2.907 1.00 89.25 115 LEU A CA 1
ATOM 942 C C . LEU A 1 115 ? -11.599 1.272 3.092 1.00 89.25 115 LEU A C 1
ATOM 944 O O . LEU A 1 115 ? -12.302 1.536 4.064 1.00 89.25 115 LEU A O 1
ATOM 948 N N . GLU A 1 116 ? -11.912 0.314 2.223 1.00 88.25 116 GLU A N 1
ATOM 949 C CA . GLU A 1 116 ? -13.118 -0.514 2.307 1.00 88.25 116 GLU A CA 1
ATOM 950 C C . GLU A 1 116 ? -13.209 -1.230 3.662 1.00 88.25 116 GLU A C 1
ATOM 952 O O . GLU A 1 116 ? -14.192 -1.069 4.391 1.00 88.25 116 GLU A O 1
ATOM 957 N N . PHE A 1 117 ? -12.155 -1.956 4.052 1.00 87.25 117 PHE A N 1
ATOM 958 C CA . PHE A 1 117 ? -12.118 -2.651 5.338 1.00 87.25 117 PHE A CA 1
ATOM 959 C C . PHE A 1 117 ? -12.104 -1.679 6.520 1.00 87.25 117 PHE A C 1
ATOM 961 O O . PHE A 1 117 ? -12.770 -1.933 7.519 1.00 87.25 117 PHE A O 1
ATOM 968 N N . SER A 1 118 ? -11.397 -0.550 6.420 1.00 87.62 118 SER A N 1
ATOM 969 C CA . SER A 1 118 ? -11.328 0.433 7.509 1.00 87.62 118 SER A CA 1
ATOM 970 C C . SER A 1 118 ? -12.676 1.096 7.791 1.00 87.62 118 SER A C 1
ATOM 972 O O . SER A 1 118 ? -12.957 1.415 8.944 1.00 87.62 118 SER A O 1
ATOM 974 N N . HIS A 1 119 ? -13.507 1.293 6.762 1.00 85.06 119 HIS A N 1
ATOM 975 C CA . HIS A 1 119 ? -14.825 1.928 6.867 1.00 85.06 119 HIS A CA 1
ATOM 976 C C . HIS A 1 119 ? -15.976 0.932 7.026 1.00 85.06 119 HIS A C 1
ATOM 978 O O . HIS A 1 119 ? -17.135 1.345 7.123 1.00 85.06 119 HIS A O 1
ATOM 984 N N . LYS A 1 120 ? -15.687 -0.372 7.085 1.00 85.56 120 LYS A N 1
ATOM 985 C CA . LYS A 1 120 ? -16.701 -1.388 7.348 1.00 85.56 120 LYS A CA 1
ATOM 986 C C . LYS A 1 120 ? -17.338 -1.111 8.707 1.00 85.56 120 LYS A C 1
ATOM 988 O O . LYS A 1 120 ? -16.669 -1.119 9.735 1.00 85.56 120 LYS A O 1
ATOM 993 N N . ILE A 1 121 ? -18.636 -0.810 8.696 1.00 85.06 121 ILE A N 1
ATOM 994 C CA . ILE A 1 121 ? -19.368 -0.461 9.916 1.00 85.06 121 ILE A CA 1
ATOM 995 C C . ILE A 1 121 ? -19.462 -1.697 10.805 1.00 85.06 121 ILE A C 1
ATOM 997 O O . ILE A 1 121 ? -20.028 -2.716 10.403 1.00 85.06 121 ILE A O 1
ATOM 1001 N N . GLU A 1 122 ? -18.954 -1.572 12.025 1.00 83.56 122 GLU A N 1
ATOM 1002 C CA . GLU A 1 122 ? -18.999 -2.616 13.043 1.00 83.56 122 GLU A CA 1
ATOM 1003 C C . GLU A 1 122 ? -19.927 -2.203 14.188 1.00 83.56 122 GLU A C 1
ATOM 1005 O O . GLU A 1 122 ? -20.047 -1.019 14.528 1.00 83.56 122 GLU A O 1
ATOM 1010 N N . LYS A 1 123 ? -20.574 -3.189 14.818 1.00 84.06 123 LYS A N 1
ATOM 1011 C CA . LYS A 1 123 ? -21.302 -2.951 16.068 1.00 84.06 123 LYS A CA 1
ATOM 1012 C C . LYS A 1 123 ? -20.277 -2.560 17.147 1.00 84.06 123 LYS A C 1
ATOM 1014 O O . LYS A 1 123 ? -19.247 -3.227 17.259 1.00 84.06 123 LYS A O 1
ATOM 1019 N N . PRO A 1 124 ? -20.565 -1.553 17.993 1.00 82.81 124 PRO A N 1
ATOM 1020 C CA . PRO A 1 124 ? -19.753 -1.257 19.167 1.00 82.81 124 PRO A CA 1
ATOM 1021 C C . PRO A 1 124 ? -19.549 -2.506 20.030 1.00 82.81 124 PRO A C 1
ATOM 1023 O O . PRO A 1 124 ? -20.479 -3.289 20.237 1.00 82.81 124 PRO A O 1
ATOM 1026 N N . THR A 1 125 ? -18.347 -2.687 20.574 1.00 82.06 125 THR A N 1
ATOM 1027 C CA . THR A 1 125 ? -18.076 -3.849 21.428 1.00 82.06 125 THR A CA 1
ATOM 1028 C C . THR A 1 125 ? -18.948 -3.824 22.683 1.00 82.06 125 THR A C 1
ATOM 1030 O O . THR A 1 125 ? -19.315 -2.760 23.193 1.00 82.06 125 THR A O 1
ATOM 1033 N N . ASP A 1 126 ? -19.246 -4.996 23.242 1.00 80.75 126 ASP A N 1
ATOM 1034 C CA . ASP A 1 126 ? -20.052 -5.101 24.465 1.00 80.75 126 ASP A CA 1
ATOM 1035 C C . ASP A 1 126 ? -19.433 -4.322 25.640 1.00 80.75 126 ASP A C 1
ATOM 1037 O O . ASP A 1 126 ? -20.146 -3.787 26.488 1.00 80.75 126 ASP A O 1
ATOM 1041 N N . SER A 1 127 ? -18.101 -4.208 25.669 1.00 77.38 127 SER A N 1
ATOM 1042 C CA . SER A 1 127 ? -17.356 -3.340 26.588 1.00 77.38 127 SER A CA 1
ATOM 1043 C C . SER A 1 127 ? -17.766 -1.866 26.438 1.00 77.38 127 SER A C 1
ATOM 1045 O O . SER A 1 127 ? -18.118 -1.214 27.428 1.00 77.38 127 SER A O 1
ATOM 1047 N N . MET A 1 128 ? -17.783 -1.348 25.206 1.00 82.00 128 MET A N 1
ATOM 1048 C CA . MET A 1 128 ? -18.190 0.029 24.918 1.00 82.00 128 MET A CA 1
ATOM 1049 C C . MET A 1 128 ? -19.662 0.259 25.270 1.00 82.00 128 MET A C 1
ATOM 1051 O O . MET A 1 128 ? -19.986 1.262 25.909 1.00 82.00 128 MET A O 1
ATOM 1055 N N . ILE A 1 129 ? -20.540 -0.686 24.917 1.00 84.69 129 ILE A N 1
ATOM 1056 C CA . ILE A 1 129 ? -21.977 -0.614 25.216 1.00 84.69 129 ILE A CA 1
ATOM 1057 C C . ILE A 1 129 ? -22.202 -0.564 26.730 1.00 84.69 129 ILE A C 1
ATOM 1059 O O . ILE A 1 129 ? -22.846 0.367 27.216 1.00 84.69 129 ILE A O 1
ATOM 1063 N N . LYS A 1 130 ? -21.610 -1.492 27.497 1.00 82.50 130 LYS A N 1
ATOM 1064 C CA . LYS A 1 130 ? -21.709 -1.521 28.968 1.00 82.50 130 LYS A CA 1
ATOM 1065 C C . LYS A 1 130 ? -21.281 -0.196 29.593 1.00 82.50 130 LYS A C 1
ATOM 1067 O O . LYS A 1 130 ? -21.955 0.309 30.485 1.00 82.50 130 LYS A O 1
ATOM 1072 N N . LYS A 1 131 ? -20.202 0.411 29.102 1.00 78.38 131 LYS A N 1
ATOM 1073 C CA . LYS A 1 131 ? -19.730 1.707 29.598 1.00 78.38 131 LYS A CA 1
ATOM 1074 C C . LYS A 1 131 ? -20.709 2.843 29.313 1.00 78.38 131 LYS A C 1
ATOM 1076 O O . LYS A 1 131 ? -20.995 3.651 30.199 1.00 78.38 131 LYS A O 1
ATOM 1081 N N . ILE A 1 132 ? -21.238 2.912 28.091 1.00 81.69 132 ILE A N 1
ATOM 1082 C CA . ILE A 1 132 ? -22.236 3.926 27.731 1.00 81.69 132 ILE A CA 1
ATOM 1083 C C . ILE A 1 132 ? -23.499 3.740 28.577 1.00 81.69 132 ILE A C 1
ATOM 1085 O O . ILE A 1 132 ? -24.055 4.735 29.052 1.00 81.69 132 ILE A O 1
ATOM 1089 N N . MET A 1 133 ? -23.910 2.493 28.817 1.00 84.56 133 MET A N 1
ATOM 1090 C CA . MET A 1 133 ? -25.021 2.156 29.704 1.00 84.56 133 MET A CA 1
ATOM 1091 C C . MET A 1 133 ? -24.769 2.652 31.126 1.00 84.56 133 MET A C 1
ATOM 1093 O O . MET A 1 133 ? -25.581 3.427 31.616 1.00 84.56 133 MET A O 1
ATOM 1097 N N . THR A 1 134 ? -23.643 2.301 31.758 1.00 83.25 134 THR A N 1
ATOM 1098 C CA . THR A 1 134 ? -23.321 2.710 33.138 1.00 83.25 134 THR A CA 1
ATOM 1099 C C . THR A 1 134 ? -23.313 4.229 33.301 1.00 83.25 134 THR A C 1
ATOM 1101 O O . THR A 1 134 ? -23.979 4.760 34.188 1.00 83.25 134 THR A O 1
ATOM 1104 N N . ASN A 1 135 ? -22.633 4.953 32.409 1.00 82.38 135 ASN A N 1
ATOM 1105 C CA . ASN A 1 135 ? -22.568 6.417 32.481 1.00 82.38 135 ASN A CA 1
ATOM 1106 C C . ASN A 1 135 ? -23.943 7.066 32.279 1.00 82.38 135 ASN A C 1
ATOM 1108 O O . ASN A 1 135 ? -24.298 8.017 32.975 1.00 82.38 135 ASN A O 1
ATOM 1112 N N . SER A 1 136 ? -24.731 6.545 31.335 1.00 81.88 136 SER A N 1
ATOM 1113 C CA . SER A 1 136 ? -26.079 7.060 31.073 1.00 81.88 136 SER A CA 1
ATOM 1114 C C . SER A 1 136 ? -27.034 6.725 32.223 1.00 81.88 136 SER A C 1
ATOM 1116 O O . SER A 1 136 ? -27.870 7.545 32.582 1.00 81.88 136 SER A O 1
ATOM 1118 N N . ALA A 1 137 ? -26.885 5.551 32.836 1.00 81.25 137 ALA A N 1
ATOM 1119 C CA . ALA A 1 137 ? -27.701 5.099 33.951 1.00 81.25 137 ALA A CA 1
ATOM 1120 C C . ALA A 1 137 ? -27.497 5.972 35.201 1.00 81.25 137 ALA A C 1
ATOM 1122 O O . ALA A 1 137 ? -28.479 6.395 35.809 1.00 81.25 137 ALA A O 1
ATOM 1123 N N . ILE A 1 138 ? -26.244 6.342 35.507 1.00 81.56 138 ILE A N 1
ATOM 1124 C CA . ILE A 1 138 ? -25.909 7.311 36.566 1.00 81.56 138 ILE A CA 1
ATOM 1125 C C . ILE A 1 138 ? -26.561 8.669 36.280 1.00 81.56 138 ILE A C 1
ATOM 1127 O O . ILE A 1 138 ? -27.240 9.218 37.144 1.00 81.56 138 ILE A O 1
ATOM 1131 N N . GLY A 1 139 ? -26.417 9.189 35.055 1.00 80.31 139 GLY A N 1
ATOM 1132 C CA . GLY A 1 139 ? -27.008 10.475 34.663 1.00 80.31 139 GLY A CA 1
ATOM 1133 C C . GLY A 1 139 ? -28.542 10.503 34.709 1.00 80.31 139 GLY A C 1
ATOM 1134 O O . GLY A 1 139 ? -29.134 11.568 34.864 1.00 80.31 139 GLY A O 1
ATOM 1135 N N . PHE A 1 140 ? -29.192 9.342 34.605 1.00 81.50 140 PHE A N 1
ATOM 1136 C CA . PHE A 1 140 ? -30.646 9.199 34.680 1.00 81.50 140 PHE A CA 1
ATOM 1137 C C . PHE A 1 140 ? -31.159 8.665 36.027 1.00 81.50 140 PHE A C 1
ATOM 1139 O O . PHE A 1 140 ? -32.367 8.464 36.159 1.00 81.50 140 PHE A O 1
ATOM 1146 N N . GLY A 1 141 ? -30.281 8.439 37.012 1.00 79.94 141 GLY A N 1
ATOM 1147 C CA . GLY A 1 141 ? -30.657 7.955 38.344 1.00 79.94 141 GLY A CA 1
ATOM 1148 C C . GLY A 1 141 ? -31.307 6.566 38.350 1.00 79.94 141 GLY A C 1
ATOM 1149 O O . GLY A 1 141 ? -32.214 6.315 39.139 1.00 79.94 141 GLY A O 1
ATOM 1150 N N . VAL A 1 142 ? -30.895 5.672 37.448 1.00 81.81 142 VAL A N 1
ATOM 1151 C CA . VAL A 1 142 ? -31.485 4.332 37.269 1.00 81.81 142 VAL A CA 1
ATOM 1152 C C . VAL A 1 142 ? -30.440 3.241 37.463 1.00 81.81 142 VAL A C 1
ATOM 1154 O O . VAL A 1 142 ? -29.327 3.341 36.966 1.00 81.81 142 VAL A O 1
ATOM 1157 N N . ASN A 1 143 ? -30.828 2.151 38.132 1.00 73.62 143 ASN A N 1
ATOM 1158 C CA . ASN A 1 143 ? -29.929 1.028 38.441 1.00 73.62 143 ASN A CA 1
ATOM 1159 C C . ASN A 1 143 ? -30.098 -0.171 37.493 1.00 73.62 143 ASN A C 1
ATOM 1161 O O . ASN A 1 143 ? -29.276 -1.082 37.492 1.00 73.62 143 ASN A O 1
ATOM 1165 N N . LYS A 1 144 ? -31.175 -0.195 36.698 1.00 72.88 144 LYS A N 1
ATOM 1166 C CA . LYS A 1 144 ? -31.468 -1.263 35.731 1.00 72.88 144 LYS A CA 1
ATOM 1167 C C . LYS A 1 144 ? -31.564 -0.692 34.321 1.00 72.88 144 LYS A C 1
ATOM 1169 O O . LYS A 1 144 ? -32.314 0.264 34.091 1.00 72.88 144 LYS A O 1
ATOM 1174 N N . CYS A 1 145 ? -30.833 -1.309 33.401 1.00 82.69 145 CYS A N 1
ATOM 1175 C CA . CYS A 1 145 ? -30.838 -1.025 31.972 1.00 82.69 145 CYS A CA 1
ATOM 1176 C C . CYS A 1 145 ? -30.690 -2.337 31.188 1.00 82.69 145 CYS A C 1
ATOM 1178 O O . CYS A 1 145 ? -30.046 -3.277 31.656 1.00 82.69 145 CYS A O 1
ATOM 1180 N N . ARG A 1 146 ? -31.302 -2.399 30.008 1.00 85.81 146 ARG A N 1
ATOM 1181 C CA . ARG A 1 146 ? -31.142 -3.482 29.031 1.00 85.81 146 ARG A CA 1
ATOM 1182 C C . ARG A 1 146 ? -30.773 -2.875 27.687 1.00 85.81 146 ARG A C 1
ATOM 1184 O O . ARG A 1 146 ? -31.068 -1.705 27.455 1.00 85.81 146 ARG A O 1
ATOM 1191 N N . TYR A 1 147 ? -30.127 -3.649 26.828 1.00 89.44 147 TYR A N 1
ATOM 1192 C CA . TYR A 1 147 ? -29.842 -3.204 25.473 1.00 89.44 147 TYR A CA 1
ATOM 1193 C C . TYR A 1 147 ? -30.138 -4.302 24.461 1.00 89.44 147 TYR A C 1
ATOM 1195 O O . TYR A 1 147 ? -30.045 -5.487 24.780 1.00 89.44 147 TYR A O 1
ATOM 1203 N N . GLU A 1 148 ? -30.468 -3.879 23.250 1.00 89.38 148 GLU A N 1
ATOM 1204 C CA . GLU A 1 148 ? -30.689 -4.742 22.099 1.00 89.38 148 GLU A CA 1
ATOM 1205 C C . GLU A 1 148 ? -30.003 -4.139 20.870 1.00 89.38 148 GLU A C 1
ATOM 1207 O O . GLU A 1 148 ? -29.845 -2.922 20.751 1.00 89.38 148 GLU A O 1
ATOM 1212 N N . ASN A 1 149 ? -29.542 -5.000 19.965 1.00 88.19 149 ASN A N 1
ATOM 1213 C CA . ASN A 1 149 ? -28.881 -4.581 18.735 1.00 88.19 149 ASN A CA 1
ATOM 1214 C C . ASN A 1 149 ? -29.859 -4.694 17.572 1.00 88.19 149 ASN A C 1
ATOM 1216 O O . ASN A 1 149 ? -30.275 -5.793 17.212 1.00 88.19 149 ASN A O 1
ATOM 1220 N N . ASN A 1 150 ? -30.168 -3.569 16.941 1.00 87.50 150 ASN A N 1
ATOM 1221 C CA . ASN A 1 150 ? -30.918 -3.543 15.700 1.00 87.50 150 ASN A CA 1
ATOM 1222 C C . ASN A 1 150 ? -29.929 -3.507 14.529 1.00 87.50 150 ASN A C 1
ATOM 1224 O O . ASN A 1 150 ? -29.456 -2.448 14.113 1.00 87.50 150 ASN A O 1
ATOM 1228 N N . HIS A 1 151 ? -29.613 -4.692 14.003 1.00 84.88 151 HIS A N 1
ATOM 1229 C CA . HIS A 1 151 ? -28.665 -4.863 12.900 1.00 84.88 151 HIS A CA 1
ATOM 1230 C C . HIS A 1 151 ? -29.129 -4.181 11.604 1.00 84.88 151 HIS A C 1
ATOM 1232 O O . HIS A 1 151 ? -28.297 -3.663 10.863 1.00 84.88 151 HIS A O 1
ATOM 1238 N N . SER A 1 152 ? -30.443 -4.137 11.345 1.00 85.12 152 SER A N 1
ATOM 1239 C CA . SER A 1 152 ? -30.997 -3.513 10.136 1.00 85.12 152 SER A CA 1
ATOM 1240 C C . SER A 1 152 ? -30.835 -1.996 10.155 1.00 85.12 152 SER A C 1
ATOM 1242 O O . SER A 1 152 ? -30.493 -1.405 9.135 1.00 85.12 152 SER A O 1
ATOM 1244 N N . ALA A 1 153 ? -31.082 -1.366 11.305 1.00 85.00 153 ALA A N 1
ATOM 1245 C CA . ALA A 1 153 ? -30.925 0.076 11.475 1.00 85.00 153 ALA A CA 1
ATOM 1246 C C . ALA A 1 153 ? -29.497 0.480 11.883 1.00 85.00 153 ALA A C 1
ATOM 1248 O O . ALA A 1 153 ? -29.208 1.669 11.951 1.00 85.00 153 ALA A O 1
ATOM 1249 N N . LYS A 1 154 ? -28.607 -0.492 12.141 1.00 88.25 154 LYS A N 1
ATOM 1250 C CA . LYS A 1 154 ? -27.239 -0.283 12.646 1.00 88.25 154 LYS A CA 1
ATOM 1251 C C . LYS A 1 154 ? -27.213 0.598 13.898 1.00 88.25 154 LYS A C 1
ATOM 1253 O O . LYS A 1 154 ? -26.443 1.552 14.002 1.00 88.25 154 LYS A O 1
ATOM 1258 N N . ILE A 1 155 ? -28.081 0.268 14.850 1.00 90.38 155 ILE A N 1
ATOM 1259 C CA . ILE A 1 155 ? -28.169 0.950 16.141 1.00 90.38 155 ILE A CA 1
ATOM 1260 C C . ILE A 1 155 ? -28.165 -0.062 17.283 1.00 90.38 155 ILE A C 1
ATOM 1262 O O . ILE A 1 155 ? -28.675 -1.176 17.167 1.00 90.38 155 ILE A O 1
ATOM 1266 N N . THR A 1 156 ? -27.621 0.349 18.419 1.00 89.25 156 THR A N 1
ATOM 1267 C CA . THR A 1 156 ? -27.824 -0.320 19.702 1.00 89.25 156 THR A CA 1
ATOM 1268 C C . THR A 1 156 ? -28.815 0.503 20.515 1.00 89.25 156 THR A C 1
ATOM 1270 O O . THR A 1 156 ? -28.535 1.650 20.868 1.00 89.25 156 THR A O 1
ATOM 1273 N N . GLU A 1 157 ? -29.979 -0.072 20.802 1.00 91.38 157 GLU A N 1
ATOM 1274 C CA . GLU A 1 157 ? -31.017 0.555 21.617 1.00 91.38 157 GLU A CA 1
ATOM 1275 C C . GLU A 1 157 ? -30.798 0.193 23.084 1.00 91.38 157 GLU A C 1
ATOM 1277 O O . GLU A 1 157 ? -30.730 -0.980 23.442 1.00 91.38 157 GLU A O 1
ATOM 1282 N N . ILE A 1 158 ? -30.686 1.200 23.946 1.00 91.06 158 ILE A N 1
ATOM 1283 C CA . ILE A 1 158 ? -30.598 1.041 25.396 1.00 91.06 158 ILE A CA 1
ATOM 1284 C C . ILE A 1 158 ? -31.919 1.492 26.000 1.00 91.06 158 ILE A C 1
ATOM 1286 O O . ILE A 1 158 ? -32.311 2.649 25.850 1.00 91.06 158 ILE A O 1
ATOM 1290 N N . GLU A 1 159 ? -32.565 0.607 26.746 1.00 90.38 159 GLU A N 1
ATOM 1291 C CA . GLU A 1 159 ? -33.773 0.903 27.504 1.00 90.38 159 GLU A CA 1
ATOM 1292 C C . GLU A 1 159 ? -33.469 0.926 29.002 1.00 90.38 159 GLU A C 1
ATOM 1294 O O . GLU A 1 159 ? -32.902 -0.009 29.580 1.00 90.38 159 GLU A O 1
ATOM 1299 N N . PHE A 1 160 ? -33.857 2.023 29.642 1.00 89.06 160 PHE A N 1
ATOM 1300 C CA . PHE A 1 160 ? -33.691 2.239 31.069 1.00 89.06 160 PHE A CA 1
ATOM 1301 C C . PHE A 1 160 ? -34.970 1.860 31.820 1.00 89.06 160 PHE A C 1
ATOM 1303 O O . PHE A 1 160 ? -36.078 1.994 31.311 1.00 89.06 160 PHE A O 1
ATOM 1310 N N . SER A 1 161 ? -34.831 1.450 33.080 1.00 87.62 161 SER A N 1
ATOM 1311 C CA . SER A 1 161 ? -35.969 1.069 33.941 1.00 87.62 161 SER A CA 1
ATOM 1312 C C . SER A 1 161 ? -37.022 2.162 34.168 1.00 87.62 161 SER A C 1
ATOM 1314 O O . SER A 1 161 ? -38.136 1.847 34.567 1.00 87.62 161 SER A O 1
ATOM 1316 N N . ASN A 1 162 ? -36.702 3.428 33.891 1.00 86.56 162 ASN A N 1
ATOM 1317 C CA . ASN A 1 162 ? -37.644 4.550 33.928 1.00 86.56 162 ASN A CA 1
ATOM 1318 C C . ASN A 1 162 ? -38.390 4.773 32.592 1.00 86.56 162 ASN A C 1
ATOM 1320 O O . ASN A 1 162 ? -39.019 5.813 32.416 1.00 86.56 162 ASN A O 1
ATOM 1324 N N . GLY A 1 163 ? -38.277 3.845 31.635 1.00 83.88 163 GLY A N 1
ATOM 1325 C CA . GLY A 1 163 ? -38.920 3.911 30.320 1.00 83.88 163 GLY A CA 1
ATOM 1326 C C . GLY A 1 163 ? -38.207 4.800 29.297 1.00 83.88 163 GLY A C 1
ATOM 1327 O O . GLY A 1 163 ? -38.633 4.862 28.144 1.00 83.88 163 GLY A O 1
ATOM 1328 N N . ARG A 1 164 ? -37.113 5.484 29.668 1.00 85.31 164 ARG A N 1
ATOM 1329 C CA . ARG A 1 164 ? -36.301 6.239 28.703 1.00 85.31 164 ARG A CA 1
ATOM 1330 C C . ARG A 1 164 ? -35.550 5.282 27.782 1.00 85.31 164 ARG A C 1
ATOM 1332 O O . ARG A 1 164 ? -35.121 4.208 28.205 1.00 85.31 164 ARG A O 1
ATOM 1339 N N . LYS A 1 165 ? -35.329 5.719 26.544 1.00 88.19 165 LYS A N 1
ATOM 1340 C CA . LYS A 1 165 ? -34.519 5.008 25.553 1.00 88.19 165 LYS A CA 1
ATOM 1341 C C . LYS A 1 165 ? -33.379 5.887 25.055 1.00 88.19 165 LYS A C 1
ATOM 1343 O O . LYS A 1 165 ? -33.519 7.107 24.986 1.00 88.19 165 LYS A O 1
ATOM 1348 N N . LYS A 1 166 ? -32.249 5.269 24.727 1.00 86.75 166 LYS A N 1
ATOM 1349 C CA . LYS A 1 166 ? -31.097 5.917 24.097 1.00 86.75 166 LYS A CA 1
ATOM 1350 C C . LYS A 1 166 ? -30.574 5.024 22.987 1.00 86.75 166 LYS A C 1
ATOM 1352 O O . LYS A 1 166 ? -30.266 3.866 23.240 1.00 86.75 166 LYS A O 1
ATOM 1357 N N . ASN A 1 167 ? -30.408 5.593 21.803 1.00 87.94 167 ASN A N 1
ATOM 1358 C CA . ASN A 1 167 ? -29.863 4.877 20.661 1.00 87.94 167 ASN A CA 1
ATOM 1359 C C . ASN A 1 167 ? -28.388 5.238 20.496 1.00 87.94 167 ASN A C 1
ATOM 1361 O O . ASN A 1 167 ? -28.002 6.399 20.647 1.00 87.94 167 ASN A O 1
ATOM 1365 N N . ILE A 1 168 ? -27.567 4.231 20.222 1.00 86.00 168 ILE A N 1
ATOM 1366 C CA . ILE A 1 168 ? -26.169 4.385 19.832 1.00 86.00 168 ILE A CA 1
ATOM 1367 C C . ILE A 1 168 ? -26.075 3.943 18.381 1.00 86.00 168 ILE A C 1
ATOM 1369 O O . ILE A 1 168 ? -26.196 2.756 18.087 1.00 86.00 168 ILE A O 1
ATOM 1373 N N . GLU A 1 169 ? -25.867 4.892 17.483 1.00 84.25 169 GLU A N 1
ATOM 1374 C CA . GLU A 1 169 ? -25.605 4.587 16.081 1.00 84.25 169 GLU A CA 1
ATOM 1375 C C . GLU A 1 169 ? -24.232 3.930 15.918 1.00 84.25 169 GLU A C 1
ATOM 1377 O O . GLU A 1 169 ? -23.253 4.318 16.563 1.00 84.25 169 GLU A O 1
ATOM 1382 N N . TRP A 1 170 ? -24.153 2.929 15.044 1.00 85.94 170 TRP A N 1
ATOM 1383 C CA . TRP A 1 170 ? -22.892 2.308 14.658 1.00 85.94 170 TRP A CA 1
ATOM 1384 C C . TRP A 1 170 ? -22.221 3.210 13.624 1.00 85.94 170 TRP A C 1
ATOM 1386 O O . TRP A 1 170 ? -22.401 3.057 12.419 1.00 85.94 170 TRP A O 1
ATOM 1396 N N . THR A 1 171 ? -21.503 4.216 14.106 1.00 68.50 171 THR A N 1
ATOM 1397 C CA . THR A 1 171 ? -20.876 5.241 13.257 1.00 68.50 171 THR A CA 1
ATOM 1398 C C . THR A 1 171 ? -19.389 5.003 13.029 1.00 68.50 171 THR A C 1
ATOM 1400 O O . THR A 1 171 ? -18.795 5.631 12.154 1.00 68.50 171 THR A O 1
ATOM 1403 N N . GLY A 1 172 ? -18.771 4.099 13.793 1.00 68.12 172 GLY A N 1
ATOM 1404 C CA . GLY A 1 172 ? -17.367 3.754 13.625 1.00 68.12 172 GLY A CA 1
ATOM 1405 C C . GLY A 1 172 ? -17.180 2.663 12.578 1.00 68.12 172 GLY A C 1
ATOM 1406 O O . GLY A 1 172 ? -17.730 1.567 12.704 1.00 68.12 172 GLY A O 1
ATOM 1407 N N . GLY A 1 173 ? -16.365 2.955 11.564 1.00 82.75 173 GLY A N 1
ATOM 1408 C CA . GLY A 1 173 ? -15.703 1.904 10.800 1.00 82.75 173 GLY A CA 1
ATOM 1409 C C . GLY A 1 173 ? -14.773 1.092 11.706 1.00 82.75 173 GLY A C 1
ATOM 1410 O O . GLY A 1 173 ? -14.438 1.528 12.814 1.00 82.75 173 GLY A O 1
ATOM 1411 N N . THR A 1 174 ? -14.362 -0.088 11.248 1.00 87.75 174 THR A N 1
ATOM 1412 C CA . THR A 1 174 ? -13.491 -1.031 11.962 1.00 87.75 174 THR A CA 1
ATOM 1413 C C . THR A 1 174 ? -12.370 -0.349 12.758 1.00 87.75 174 THR A C 1
ATOM 1415 O O . THR A 1 174 ? -12.247 -0.524 13.973 1.00 87.75 174 THR A O 1
ATOM 1418 N N . ILE A 1 175 ? -11.582 0.516 12.113 1.00 90.88 175 ILE A N 1
ATOM 1419 C CA . ILE A 1 175 ? -10.427 1.157 12.761 1.00 90.88 175 ILE A CA 1
ATOM 1420 C C . ILE A 1 175 ? -10.851 2.256 13.743 1.00 90.88 175 ILE A C 1
ATOM 1422 O O . ILE A 1 175 ? -10.234 2.421 14.800 1.00 90.88 175 ILE A O 1
ATOM 1426 N N . GLN A 1 176 ? -11.917 3.002 13.438 1.00 87.81 176 GLN A N 1
ATOM 1427 C CA . GLN A 1 176 ? -12.454 4.017 14.344 1.00 87.81 176 GLN A CA 1
ATOM 1428 C C . GLN A 1 176 ? -13.023 3.375 15.617 1.00 87.81 176 GLN A C 1
ATOM 1430 O O . GLN A 1 176 ? -12.777 3.886 16.713 1.00 87.81 176 GLN A O 1
ATOM 1435 N N . ASN A 1 177 ? -13.719 2.241 15.491 1.00 88.38 177 ASN A N 1
ATOM 1436 C CA . ASN A 1 177 ? -14.236 1.472 16.622 1.00 88.38 177 ASN A CA 1
ATOM 1437 C C . ASN A 1 177 ? -13.109 0.920 17.497 1.00 88.38 177 ASN A C 1
ATOM 1439 O O . ASN A 1 177 ? -13.151 1.092 18.719 1.00 88.38 177 ASN A O 1
ATOM 1443 N N . LEU A 1 178 ? -12.062 0.352 16.890 1.00 91.19 178 LEU A N 1
ATOM 1444 C CA . LEU A 1 178 ? -10.875 -0.081 17.624 1.00 91.19 178 LEU A CA 1
ATOM 1445 C C . LEU A 1 178 ? -10.243 1.084 18.397 1.00 91.19 178 LEU A C 1
ATOM 1447 O O . LEU A 1 178 ? -10.000 0.977 19.598 1.00 91.19 178 LEU A O 1
ATOM 1451 N N . ASN A 1 179 ? -10.016 2.226 17.747 1.00 90.94 179 ASN A N 1
ATOM 1452 C CA . ASN A 1 179 ? -9.410 3.387 18.399 1.00 90.94 179 ASN A CA 1
ATOM 1453 C C . ASN A 1 179 ? -10.268 3.930 19.557 1.00 90.94 179 ASN A C 1
ATOM 1455 O O . ASN A 1 179 ? -9.740 4.288 20.617 1.00 90.94 179 ASN A O 1
ATOM 1459 N N . ALA A 1 180 ? -11.593 3.958 19.384 1.00 86.19 180 ALA A N 1
ATOM 1460 C CA . ALA A 1 180 ? -12.529 4.348 20.433 1.00 86.19 180 ALA A CA 1
ATOM 1461 C C . ALA A 1 180 ? -12.461 3.385 21.628 1.00 86.19 180 ALA A C 1
ATOM 1463 O O . ALA A 1 180 ? -12.327 3.837 22.769 1.00 86.19 180 ALA A O 1
ATOM 1464 N N . PHE A 1 181 ? -12.460 2.071 21.377 1.00 89.25 181 PHE A N 1
ATOM 1465 C CA . PHE A 1 181 ? -12.283 1.052 22.410 1.00 89.25 181 PHE A CA 1
ATOM 1466 C C . PHE A 1 181 ? -10.963 1.226 23.168 1.00 89.25 181 PHE A C 1
ATOM 1468 O O . PHE A 1 181 ? -10.968 1.281 24.400 1.00 89.25 181 PHE A O 1
ATOM 1475 N N . LEU A 1 182 ? -9.837 1.358 22.460 1.00 90.69 182 LEU A N 1
ATOM 1476 C CA . LEU A 1 182 ? -8.523 1.512 23.088 1.00 90.69 182 LEU A CA 1
ATOM 1477 C C . LEU A 1 182 ? -8.481 2.771 23.957 1.00 90.69 182 LEU A C 1
ATOM 1479 O O . LEU A 1 182 ? -8.042 2.710 25.103 1.00 90.69 182 LEU A O 1
ATOM 1483 N N . THR A 1 183 ? -8.998 3.894 23.456 1.00 87.75 183 THR A N 1
ATOM 1484 C CA . THR A 1 183 ? -9.050 5.164 24.197 1.00 87.75 183 THR A CA 1
ATOM 1485 C C . THR A 1 183 ? -9.917 5.050 25.452 1.00 87.75 183 THR A C 1
ATOM 1487 O O . THR A 1 183 ? -9.520 5.477 26.542 1.00 87.75 183 THR A O 1
ATOM 1490 N N . MET A 1 184 ? -11.100 4.444 25.324 1.00 84.56 184 MET A N 1
ATOM 1491 C CA . MET A 1 184 ? -12.042 4.274 26.428 1.00 84.56 184 MET A CA 1
ATOM 1492 C C . MET A 1 184 ? -11.487 3.355 27.513 1.00 84.56 184 MET A C 1
ATOM 1494 O O . MET A 1 184 ? -11.602 3.699 28.691 1.00 84.56 184 MET A O 1
ATOM 1498 N N . THR A 1 185 ? -10.896 2.225 27.131 1.00 85.31 185 THR A N 1
ATOM 1499 C CA . THR A 1 185 ? -10.423 1.203 28.071 1.00 85.31 185 THR A CA 1
ATOM 1500 C C . THR A 1 185 ? -9.074 1.577 28.684 1.00 85.31 185 THR A C 1
ATOM 1502 O O . THR A 1 185 ? -8.855 1.334 29.870 1.00 85.31 185 THR A O 1
ATOM 1505 N N . LYS A 1 186 ? -8.189 2.257 27.938 1.00 87.62 186 LYS A N 1
ATOM 1506 C CA . LYS A 1 186 ? -6.905 2.758 28.459 1.00 87.62 186 LYS A CA 1
ATOM 1507 C C . LYS A 1 186 ? -7.089 3.805 29.555 1.00 87.62 186 LYS A C 1
ATOM 1509 O O . LYS A 1 186 ? -6.317 3.822 30.508 1.00 87.62 186 LYS A O 1
ATOM 1514 N N . LYS A 1 187 ? -8.124 4.647 29.456 1.00 86.19 187 LYS A N 1
ATOM 1515 C CA . LYS A 1 187 ? -8.470 5.618 30.507 1.00 86.19 187 LYS A CA 1
ATOM 1516 C C . LYS A 1 187 ? -8.859 4.938 31.828 1.00 86.19 187 LYS A C 1
ATOM 1518 O O . LYS A 1 187 ? -8.593 5.490 32.888 1.00 86.19 187 LYS A O 1
ATOM 1523 N N . GLU A 1 188 ? -9.480 3.763 31.767 1.00 82.81 188 GLU A N 1
ATOM 1524 C CA . GLU A 1 188 ? -9.900 2.998 32.953 1.00 82.81 188 GLU A CA 1
ATOM 1525 C C . GLU A 1 188 ? -8.786 2.115 33.500 1.00 82.81 188 GLU A C 1
ATOM 1527 O O . GLU A 1 188 ? -8.641 1.966 34.710 1.00 82.81 188 GLU A O 1
ATOM 1532 N N . ASN A 1 189 ? -7.972 1.567 32.602 1.00 85.81 189 ASN A N 1
ATOM 1533 C CA . ASN A 1 189 ? -6.904 0.640 32.928 1.00 85.81 189 ASN A CA 1
ATOM 1534 C C . ASN A 1 189 ? -5.558 1.197 32.439 1.00 85.81 189 ASN A C 1
ATOM 1536 O O . ASN A 1 189 ? -4.943 0.624 31.536 1.00 85.81 189 ASN A O 1
ATOM 1540 N N . PRO A 1 190 ? -5.057 2.305 33.023 1.00 88.50 190 PRO A N 1
ATOM 1541 C CA . PRO A 1 190 ? -3.859 2.986 32.528 1.00 88.50 190 PRO A CA 1
ATOM 1542 C C . PRO A 1 190 ? -2.604 2.108 32.586 1.00 88.50 190 PRO A C 1
ATOM 1544 O O . PRO A 1 190 ? -1.679 2.323 31.804 1.00 88.50 190 PRO A O 1
ATOM 1547 N N . LYS A 1 191 ? -2.588 1.097 33.465 1.00 91.62 191 LYS A N 1
ATOM 1548 C CA . LYS A 1 191 ? -1.480 0.146 33.620 1.00 91.62 191 LYS A CA 1
ATOM 1549 C C . LYS A 1 191 ? -1.390 -0.890 32.494 1.00 91.62 191 LYS A C 1
ATOM 1551 O O . LYS A 1 191 ? -0.295 -1.376 32.248 1.00 91.62 191 LYS A O 1
ATOM 1556 N N . LEU A 1 192 ? -2.494 -1.208 31.813 1.00 88.94 192 LEU A N 1
ATOM 1557 C CA . LEU A 1 192 ? -2.495 -2.206 30.739 1.00 88.94 192 LEU A CA 1
ATOM 1558 C C . LEU A 1 192 ? -1.898 -1.627 29.456 1.00 88.94 192 LEU A C 1
ATOM 1560 O O . LEU A 1 192 ? -2.211 -0.499 29.064 1.00 88.94 192 LEU A O 1
ATOM 1564 N N . SER A 1 193 ? -1.048 -2.395 28.786 1.00 91.94 193 SER A N 1
ATOM 1565 C CA . SER A 1 193 ? -0.555 -2.074 27.446 1.00 91.94 193 SER A CA 1
ATOM 1566 C C . SER A 1 193 ? -1.684 -2.141 26.409 1.00 91.94 193 SER A C 1
ATOM 1568 O O . SER A 1 193 ? -2.688 -2.826 26.601 1.00 91.94 193 SER A O 1
ATOM 1570 N N . TYR A 1 194 ? -1.535 -1.443 25.281 1.00 91.44 194 TYR A N 1
ATOM 1571 C CA . TYR A 1 194 ? -2.530 -1.496 24.202 1.00 91.44 194 TYR A CA 1
ATOM 1572 C C . TYR A 1 194 ? -2.678 -2.903 23.602 1.00 91.44 194 TYR A C 1
ATOM 1574 O O . TYR A 1 194 ? -3.787 -3.289 23.246 1.00 91.44 194 TYR A O 1
ATOM 1582 N N . VAL A 1 195 ? -1.600 -3.693 23.578 1.00 92.19 195 VAL A N 1
ATOM 1583 C CA . VAL A 1 195 ? -1.622 -5.106 23.169 1.00 92.19 195 VAL A CA 1
ATOM 1584 C C . VAL A 1 195 ? -2.492 -5.940 24.117 1.00 92.19 195 VAL A C 1
ATOM 1586 O O . VAL A 1 195 ? -3.342 -6.704 23.668 1.00 92.19 195 VAL A O 1
ATOM 1589 N N . GLU A 1 196 ? -2.343 -5.772 25.436 1.00 89.31 196 GLU A N 1
ATOM 1590 C CA . GLU A 1 196 ? -3.184 -6.468 26.426 1.00 89.31 196 GLU A CA 1
ATOM 1591 C C . GLU A 1 196 ? -4.651 -6.042 26.340 1.00 89.31 196 GLU A C 1
ATOM 1593 O O . GLU A 1 196 ? -5.545 -6.876 26.471 1.00 89.31 196 GLU A O 1
ATOM 1598 N N . LEU A 1 197 ? -4.914 -4.759 26.079 1.00 89.19 197 LEU A N 1
ATOM 1599 C CA . LEU A 1 197 ? -6.271 -4.274 25.836 1.00 89.19 197 LEU A CA 1
ATOM 1600 C C . LEU A 1 197 ? -6.874 -4.915 24.582 1.00 89.19 197 LEU A C 1
ATOM 1602 O O . LEU A 1 197 ? -8.023 -5.351 24.615 1.00 89.19 197 LEU A O 1
ATOM 1606 N N . TYR A 1 198 ? -6.097 -5.012 23.503 1.00 92.25 198 TYR A N 1
ATOM 1607 C CA . TYR A 1 198 ? -6.534 -5.596 22.240 1.00 92.25 198 TYR A CA 1
ATOM 1608 C C . TYR A 1 198 ? -6.832 -7.097 22.337 1.00 92.25 198 TYR A C 1
ATOM 1610 O O . TYR A 1 198 ? -7.755 -7.583 21.686 1.00 92.25 198 TYR A O 1
ATOM 1618 N N . ARG A 1 199 ? -6.134 -7.841 23.206 1.00 88.12 199 ARG A N 1
ATOM 1619 C CA . ARG A 1 199 ? -6.470 -9.252 23.475 1.00 88.12 199 ARG A CA 1
ATOM 1620 C C . ARG A 1 199 ? -7.918 -9.426 23.933 1.00 88.12 199 ARG A C 1
ATOM 1622 O O . ARG A 1 199 ? -8.550 -10.392 23.526 1.00 88.12 199 ARG A O 1
ATOM 1629 N N . ASN A 1 200 ? -8.450 -8.459 24.679 1.00 84.38 200 ASN A N 1
ATOM 1630 C CA . ASN A 1 200 ? -9.833 -8.449 25.160 1.00 84.38 200 ASN A CA 1
ATOM 1631 C C . ASN A 1 200 ? -10.831 -7.815 24.171 1.00 84.38 200 ASN A C 1
ATOM 1633 O O . ASN A 1 200 ? -11.997 -7.628 24.521 1.00 84.38 200 ASN A O 1
ATOM 1637 N N . TYR A 1 201 ? -10.383 -7.431 22.972 1.00 86.25 201 TYR A N 1
ATOM 1638 C CA . TYR A 1 201 ? -11.271 -6.972 21.907 1.00 86.25 201 TYR A CA 1
ATOM 1639 C C . TYR A 1 201 ? -12.086 -8.140 21.341 1.00 86.25 201 TYR A C 1
ATOM 1641 O O . TYR A 1 201 ? -11.670 -9.294 21.431 1.00 86.25 201 TYR A O 1
ATOM 1649 N N . ASP A 1 202 ? -13.237 -7.832 20.747 1.00 82.00 202 ASP A N 1
ATOM 1650 C CA . ASP A 1 202 ? -14.136 -8.827 20.162 1.00 82.00 202 ASP A CA 1
ATOM 1651 C C . ASP A 1 202 ? -13.449 -9.570 19.001 1.00 82.00 202 ASP A C 1
ATOM 1653 O O . ASP A 1 202 ? -12.986 -8.950 18.040 1.00 82.00 202 ASP A O 1
ATOM 1657 N N . GLU A 1 203 ? -13.371 -10.900 19.106 1.00 79.12 203 GLU A N 1
ATOM 1658 C CA . GLU A 1 203 ? -12.724 -11.775 18.119 1.00 79.12 203 GLU A CA 1
ATOM 1659 C C . GLU A 1 203 ? -13.334 -11.640 16.721 1.00 79.12 203 GLU A C 1
ATOM 1661 O O . GLU A 1 203 ? -12.616 -11.715 15.724 1.00 79.12 203 GLU A O 1
ATOM 1666 N N . SER A 1 204 ? -14.641 -11.367 16.633 1.00 76.00 204 SER A N 1
ATOM 1667 C CA . SER A 1 204 ? -15.355 -11.269 15.353 1.00 76.00 204 SER A CA 1
ATOM 1668 C C . SER A 1 204 ? -14.839 -10.148 14.440 1.00 76.00 204 SER A C 1
ATOM 1670 O O . SER A 1 204 ? -15.020 -10.215 13.224 1.00 76.00 204 SER A O 1
ATOM 1672 N N . TYR A 1 205 ? -14.144 -9.156 15.004 1.00 80.31 205 TYR A N 1
ATOM 1673 C CA . TYR A 1 205 ? -13.597 -8.004 14.281 1.00 80.31 205 TYR A CA 1
ATOM 1674 C C . TYR A 1 205 ? -12.078 -8.048 14.109 1.00 80.31 205 TYR A C 1
ATOM 1676 O O . TYR A 1 205 ? -11.527 -7.327 13.274 1.00 80.31 205 TYR A O 1
ATOM 1684 N N . LYS A 1 206 ? -11.368 -8.906 14.855 1.00 84.81 206 LYS A N 1
ATOM 1685 C CA . LYS A 1 206 ? -9.901 -8.986 14.763 1.00 84.81 206 LYS A CA 1
ATOM 1686 C C . LYS A 1 206 ? -9.435 -9.395 13.368 1.00 84.81 206 LYS A C 1
ATOM 1688 O O . LYS A 1 206 ? -8.419 -8.889 12.895 1.00 84.81 206 LYS A O 1
ATOM 1693 N N . SER A 1 207 ? -10.200 -10.243 12.682 1.00 82.94 207 SER A N 1
ATOM 1694 C CA . SER A 1 207 ? -9.928 -10.658 11.299 1.00 82.94 207 SER A CA 1
ATOM 1695 C C . SER A 1 207 ? -9.818 -9.469 10.334 1.00 82.94 207 SER A C 1
ATOM 1697 O O . SER A 1 207 ? -8.907 -9.438 9.500 1.00 82.94 207 SER A O 1
ATOM 1699 N N . ASN A 1 208 ? -10.671 -8.450 10.488 1.00 85.50 208 ASN A N 1
ATOM 1700 C CA . ASN A 1 208 ? -10.603 -7.230 9.687 1.00 85.50 208 ASN A CA 1
ATOM 1701 C C . ASN A 1 208 ? -9.307 -6.460 9.993 1.00 85.50 208 ASN A C 1
ATOM 1703 O O . ASN A 1 208 ? -8.618 -6.046 9.067 1.00 85.50 208 ASN A O 1
ATOM 1707 N N . HIS A 1 209 ? -8.905 -6.328 11.262 1.00 89.50 209 HIS A N 1
ATOM 1708 C CA . HIS A 1 209 ? -7.654 -5.643 11.623 1.00 89.50 209 HIS A CA 1
ATOM 1709 C C . HIS A 1 209 ? -6.406 -6.328 11.066 1.00 89.50 209 HIS A C 1
ATOM 1711 O O . HIS A 1 209 ? -5.515 -5.656 10.548 1.00 89.50 209 HIS A O 1
ATOM 1717 N N . HIS A 1 210 ? -6.343 -7.660 11.148 1.00 86.31 210 HIS A N 1
ATOM 1718 C CA . HIS A 1 210 ? -5.249 -8.435 10.560 1.00 86.31 210 HIS A CA 1
ATOM 1719 C C . HIS A 1 210 ? -5.204 -8.266 9.039 1.00 86.31 210 HIS A C 1
ATOM 1721 O O . HIS A 1 210 ? -4.128 -8.094 8.468 1.00 86.31 210 HIS A O 1
ATOM 1727 N N . THR A 1 211 ? -6.370 -8.248 8.389 1.00 85.44 211 THR A N 1
ATOM 1728 C CA . THR A 1 211 ? -6.474 -8.005 6.946 1.00 85.44 211 THR A CA 1
ATOM 1729 C C . THR A 1 211 ? -5.955 -6.615 6.588 1.00 85.44 211 THR A C 1
ATOM 1731 O O . THR A 1 211 ? -5.092 -6.500 5.722 1.00 85.44 211 THR A O 1
ATOM 1734 N N . ILE A 1 212 ? -6.397 -5.574 7.298 1.00 87.56 212 ILE A N 1
ATOM 1735 C CA . ILE A 1 212 ? -5.939 -4.194 7.088 1.00 87.56 212 ILE A CA 1
ATOM 1736 C C . ILE A 1 212 ? -4.422 -4.086 7.294 1.00 87.56 212 ILE A C 1
ATOM 1738 O O . ILE A 1 212 ? -3.740 -3.488 6.465 1.00 87.56 212 ILE A O 1
ATOM 1742 N N . SER A 1 213 ? -3.877 -4.699 8.352 1.00 89.00 213 SER A N 1
ATOM 1743 C CA . SER A 1 213 ? -2.428 -4.712 8.601 1.00 89.00 213 SER A CA 1
ATOM 1744 C C . SER A 1 213 ? -1.656 -5.370 7.456 1.00 89.00 213 SER A C 1
ATOM 1746 O O . SER A 1 213 ? -0.704 -4.795 6.933 1.00 89.00 213 SER A O 1
ATOM 1748 N N . SER A 1 214 ? -2.103 -6.542 7.000 1.00 83.38 214 SER A N 1
ATOM 1749 C CA . SER A 1 214 ? -1.469 -7.260 5.891 1.00 83.38 214 SER A CA 1
ATOM 1750 C C . SER A 1 214 ? -1.467 -6.436 4.597 1.00 83.38 214 SER A C 1
ATOM 1752 O O . SER A 1 214 ? -0.435 -6.337 3.932 1.00 83.38 214 SER A O 1
ATOM 1754 N N . GLN A 1 215 ? -2.588 -5.779 4.279 1.00 86.75 215 GLN A N 1
ATOM 1755 C CA . GLN A 1 215 ? -2.685 -4.890 3.118 1.00 86.75 215 GLN A CA 1
ATOM 1756 C C . GLN A 1 215 ? -1.770 -3.665 3.258 1.00 86.75 215 GLN A C 1
ATOM 1758 O O . GLN A 1 215 ? -1.135 -3.265 2.288 1.00 86.75 215 GLN A O 1
ATOM 1763 N N . LEU A 1 216 ? -1.626 -3.100 4.461 1.00 90.38 216 LEU A N 1
ATOM 1764 C CA . LEU A 1 216 ? -0.697 -1.992 4.704 1.00 90.38 216 LEU A CA 1
ATOM 1765 C C . LEU A 1 216 ? 0.765 -2.394 4.539 1.00 90.38 216 LEU A C 1
ATOM 1767 O O . LEU A 1 216 ? 1.526 -1.659 3.911 1.00 90.38 216 LEU A O 1
ATOM 1771 N N . LYS A 1 217 ? 1.155 -3.565 5.053 1.00 86.44 217 LYS A N 1
ATOM 1772 C CA . LYS A 1 217 ? 2.497 -4.121 4.832 1.00 86.44 217 LYS A CA 1
ATOM 1773 C C . LYS A 1 217 ? 2.767 -4.281 3.333 1.00 86.44 217 LYS A C 1
ATOM 1775 O O . LYS A 1 217 ? 3.809 -3.838 2.855 1.00 86.44 217 LYS A O 1
ATOM 1780 N N . MET A 1 218 ? 1.802 -4.823 2.585 1.00 84.81 218 MET A N 1
ATOM 1781 C CA . MET A 1 218 ? 1.907 -4.965 1.130 1.00 84.81 218 MET A CA 1
ATOM 1782 C C . MET A 1 218 ? 2.045 -3.608 0.430 1.00 84.81 218 MET A C 1
ATOM 1784 O O . MET A 1 218 ? 2.936 -3.433 -0.396 1.00 84.81 218 MET A O 1
ATOM 1788 N N . LEU A 1 219 ? 1.228 -2.620 0.804 1.00 90.06 219 LEU A N 1
ATOM 1789 C CA . LEU A 1 219 ? 1.298 -1.271 0.243 1.00 90.06 219 LEU A CA 1
ATOM 1790 C C . LEU A 1 219 ? 2.687 -0.643 0.428 1.00 90.06 219 LEU A C 1
ATOM 1792 O O . LEU A 1 219 ? 3.194 0.003 -0.485 1.00 90.06 219 LEU A O 1
ATOM 1796 N N . ILE A 1 220 ? 3.312 -0.847 1.592 1.00 88.25 220 ILE A N 1
ATOM 1797 C CA . ILE A 1 220 ? 4.672 -0.364 1.872 1.00 88.25 220 ILE A CA 1
ATOM 1798 C C . ILE A 1 220 ? 5.692 -1.064 0.968 1.00 88.25 220 ILE A C 1
ATOM 1800 O O . ILE A 1 220 ? 6.556 -0.392 0.410 1.00 88.25 220 ILE A O 1
ATOM 1804 N N . VAL A 1 221 ? 5.593 -2.385 0.792 1.00 84.50 221 VAL A N 1
ATOM 1805 C CA . VAL A 1 221 ? 6.498 -3.150 -0.085 1.00 84.50 221 VAL A CA 1
ATOM 1806 C C . VAL A 1 221 ? 6.384 -2.677 -1.536 1.00 84.50 221 VAL A C 1
ATOM 1808 O O . VAL A 1 221 ? 7.394 -2.368 -2.161 1.00 84.50 221 VAL A O 1
ATOM 1811 N N . VAL A 1 222 ? 5.162 -2.540 -2.048 1.00 85.44 222 VAL A N 1
ATOM 1812 C CA . VAL A 1 222 ? 4.898 -2.086 -3.422 1.00 85.44 222 VAL A CA 1
ATOM 1813 C C . VAL A 1 222 ? 5.355 -0.630 -3.626 1.00 85.44 222 VAL A C 1
ATOM 1815 O O . VAL A 1 222 ? 5.923 -0.287 -4.662 1.00 85.44 222 VAL A O 1
ATOM 1818 N N . ALA A 1 223 ? 5.204 0.229 -2.614 1.00 87.62 223 ALA A N 1
ATOM 1819 C CA . ALA A 1 223 ? 5.728 1.595 -2.646 1.00 87.62 223 ALA A CA 1
ATOM 1820 C C . ALA A 1 223 ? 7.268 1.653 -2.705 1.00 87.62 223 ALA A C 1
ATOM 1822 O O . ALA A 1 223 ? 7.824 2.553 -3.340 1.00 87.62 223 ALA A O 1
ATOM 1823 N N . ILE A 1 224 ? 7.962 0.710 -2.057 1.00 83.25 224 ILE A N 1
ATOM 1824 C CA . ILE A 1 224 ? 9.422 0.576 -2.157 1.00 83.25 224 ILE A CA 1
ATOM 1825 C C . ILE A 1 224 ? 9.812 0.129 -3.572 1.00 83.25 224 ILE A C 1
ATOM 1827 O O . ILE A 1 224 ? 10.698 0.730 -4.175 1.00 83.25 224 ILE A O 1
ATOM 1831 N N . ASP A 1 225 ? 9.111 -0.843 -4.154 1.00 83.31 225 ASP A N 1
ATOM 1832 C CA . ASP A 1 225 ? 9.376 -1.259 -5.535 1.00 83.31 225 ASP A CA 1
ATOM 1833 C C . ASP A 1 225 ? 9.220 -0.079 -6.519 1.00 83.31 225 ASP A C 1
ATOM 1835 O O . ASP A 1 225 ? 10.055 0.108 -7.409 1.00 83.31 225 ASP A O 1
ATOM 1839 N N . LEU A 1 226 ? 8.204 0.775 -6.328 1.00 86.50 226 LEU A N 1
ATOM 1840 C CA . LEU A 1 226 ? 7.994 1.957 -7.169 1.00 86.50 226 LEU A CA 1
ATOM 1841 C C . LEU A 1 226 ? 9.141 2.971 -7.062 1.00 86.50 226 LEU A C 1
ATOM 1843 O O . LEU A 1 226 ? 9.591 3.489 -8.083 1.00 86.50 226 LEU A O 1
ATOM 1847 N N . ILE A 1 227 ? 9.630 3.258 -5.847 1.00 83.00 227 ILE A N 1
ATOM 1848 C CA . ILE A 1 227 ? 10.711 4.240 -5.659 1.00 83.00 227 ILE A CA 1
ATOM 1849 C C . ILE A 1 227 ? 12.041 3.748 -6.248 1.00 83.00 227 ILE A C 1
ATOM 1851 O O . ILE A 1 227 ? 12.844 4.566 -6.704 1.00 83.00 227 ILE A O 1
ATOM 1855 N N . GLU A 1 228 ? 12.275 2.432 -6.244 1.00 80.94 228 GLU A N 1
ATOM 1856 C CA . GLU A 1 228 ? 13.470 1.810 -6.825 1.00 80.94 228 GLU A CA 1
ATOM 1857 C C . GLU A 1 228 ? 13.461 1.845 -8.358 1.00 80.94 228 GLU A C 1
ATOM 1859 O O . GLU A 1 228 ? 14.514 2.019 -8.974 1.00 80.94 228 GLU A O 1
ATOM 1864 N N . ILE A 1 229 ? 12.283 1.718 -8.977 1.00 79.69 229 ILE A N 1
ATOM 1865 C CA . ILE A 1 229 ? 12.127 1.772 -10.437 1.00 79.69 229 ILE A CA 1
ATOM 1866 C C . ILE A 1 229 ? 12.134 3.215 -10.934 1.00 79.69 229 ILE A C 1
ATOM 1868 O O . ILE A 1 229 ? 12.837 3.530 -11.898 1.00 79.69 229 ILE A O 1
ATOM 1872 N N . ASP A 1 230 ? 11.358 4.088 -10.288 1.00 76.50 230 ASP A N 1
ATOM 1873 C CA . ASP A 1 230 ? 11.223 5.481 -10.684 1.00 76.50 230 ASP A CA 1
ATOM 1874 C C . ASP A 1 230 ? 10.946 6.413 -9.495 1.00 76.50 230 ASP A C 1
ATOM 1876 O O . ASP A 1 230 ? 9.810 6.662 -9.077 1.00 76.50 230 ASP A O 1
ATOM 1880 N N . SER A 1 231 ? 12.024 7.029 -9.012 1.00 75.25 231 SER A N 1
ATOM 1881 C CA . SER A 1 231 ? 11.990 8.020 -7.934 1.00 75.25 231 SER A CA 1
ATOM 1882 C C . SER A 1 231 ? 11.126 9.264 -8.214 1.00 75.25 231 SER A C 1
ATOM 1884 O O . SER A 1 231 ? 10.840 10.012 -7.273 1.00 75.25 231 SER A O 1
ATOM 1886 N N . ALA A 1 232 ? 10.691 9.506 -9.461 1.00 78.81 232 ALA A N 1
ATOM 1887 C CA . ALA A 1 232 ? 9.783 10.605 -9.794 1.00 78.81 232 ALA A CA 1
ATOM 1888 C C . ALA A 1 232 ? 8.398 10.452 -9.135 1.00 78.81 232 ALA A C 1
ATOM 1890 O O . ALA A 1 232 ? 7.715 11.448 -8.891 1.00 78.81 232 ALA A O 1
ATOM 1891 N N . HIS A 1 233 ? 8.014 9.229 -8.755 1.00 83.00 233 HIS A N 1
ATOM 1892 C CA . HIS A 1 233 ? 6.730 8.929 -8.116 1.00 83.00 233 HIS A CA 1
ATOM 1893 C C . HIS A 1 233 ? 6.706 9.157 -6.595 1.00 83.00 233 HIS A C 1
ATOM 1895 O O . HIS A 1 233 ? 5.719 8.833 -5.934 1.00 83.00 233 HIS A O 1
ATOM 1901 N N . SER A 1 234 ? 7.744 9.761 -6.009 1.00 80.12 234 SER A N 1
ATOM 1902 C CA . SER A 1 234 ? 7.825 10.018 -4.560 1.00 80.12 234 SER A CA 1
ATOM 1903 C C . SER A 1 234 ? 6.624 10.798 -4.004 1.00 80.12 234 SER A C 1
ATOM 1905 O O . SER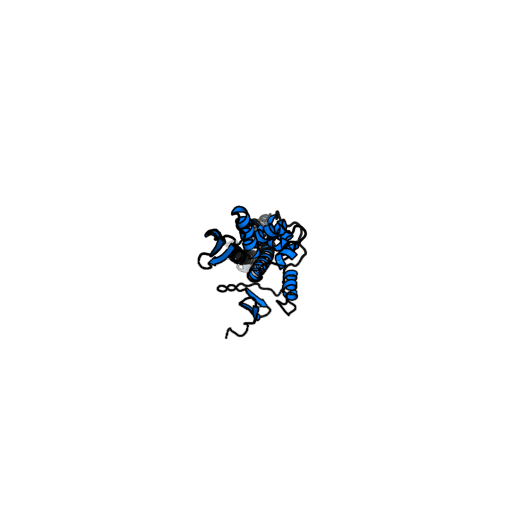 A 1 234 ? 6.096 10.462 -2.944 1.00 80.12 234 SER A O 1
ATOM 1907 N N . SER A 1 235 ? 6.138 11.805 -4.739 1.00 76.81 235 SER A N 1
ATOM 1908 C CA . SER A 1 235 ? 4.958 12.588 -4.345 1.00 76.81 235 SER A CA 1
ATOM 1909 C C . SER A 1 235 ? 3.686 11.734 -4.321 1.00 76.81 235 SER A C 1
ATOM 1911 O O . SER A 1 235 ? 2.883 11.849 -3.395 1.00 76.81 235 SER A O 1
ATOM 1913 N N . TYR A 1 236 ? 3.529 10.845 -5.306 1.00 86.44 236 TYR A N 1
ATOM 1914 C CA . TYR A 1 236 ? 2.405 9.914 -5.379 1.00 86.44 236 TYR A CA 1
ATOM 1915 C C . TYR A 1 236 ? 2.426 8.932 -4.200 1.00 86.44 236 TYR A C 1
ATOM 1917 O O . TYR A 1 236 ? 1.445 8.842 -3.463 1.00 86.44 236 TYR A O 1
ATOM 1925 N N . ILE A 1 237 ? 3.576 8.294 -3.950 1.00 87.56 237 ILE A N 1
ATOM 1926 C CA . ILE A 1 237 ? 3.777 7.374 -2.820 1.00 87.56 237 ILE A CA 1
ATOM 1927 C C . ILE A 1 237 ? 3.429 8.054 -1.494 1.00 87.56 237 ILE A C 1
ATOM 1929 O O . ILE A 1 237 ? 2.676 7.507 -0.687 1.00 87.56 237 ILE A O 1
ATOM 1933 N N . ARG A 1 238 ? 3.939 9.273 -1.274 1.00 84.38 238 ARG A N 1
ATOM 1934 C CA . ARG A 1 238 ? 3.656 10.050 -0.063 1.00 84.38 238 ARG A CA 1
ATOM 1935 C C . ARG A 1 238 ? 2.159 10.275 0.121 1.00 84.38 238 ARG A C 1
ATOM 1937 O O . ARG A 1 238 ? 1.660 10.083 1.228 1.00 84.38 238 ARG A O 1
ATOM 1944 N N . ASN A 1 239 ? 1.457 10.676 -0.938 1.00 84.56 239 ASN A N 1
ATOM 1945 C CA . ASN A 1 239 ? 0.024 10.947 -0.873 1.00 84.56 239 ASN A CA 1
ATOM 1946 C C . ASN A 1 239 ? -0.755 9.677 -0.509 1.00 84.56 239 ASN A C 1
ATOM 1948 O O . ASN A 1 239 ? -1.518 9.704 0.455 1.00 84.56 239 ASN A O 1
ATOM 1952 N N . VAL A 1 240 ? -0.499 8.559 -1.193 1.00 89.75 240 VAL A N 1
ATOM 1953 C CA . VAL A 1 240 ? -1.178 7.280 -0.927 1.00 89.75 240 VAL A CA 1
ATOM 1954 C C . VAL A 1 240 ? -0.915 6.794 0.501 1.00 89.75 240 VAL A C 1
ATOM 1956 O O . VAL A 1 240 ? -1.852 6.489 1.233 1.00 89.75 240 VAL A O 1
ATOM 1959 N N . LEU A 1 241 ? 0.341 6.794 0.959 1.00 90.06 241 LEU A N 1
ATOM 1960 C CA . LEU A 1 241 ? 0.674 6.347 2.317 1.00 90.06 241 LEU A CA 1
ATOM 1961 C C . LEU A 1 241 ? 0.123 7.275 3.411 1.00 90.06 241 LEU A C 1
ATOM 1963 O O . LEU A 1 241 ? -0.175 6.819 4.514 1.00 90.06 241 LEU A O 1
ATOM 1967 N N . SER A 1 242 ? -0.010 8.577 3.138 1.00 82.56 242 SER A N 1
ATOM 1968 C CA . SER A 1 242 ? -0.545 9.543 4.110 1.00 82.56 242 SER A CA 1
ATOM 1969 C C . SER A 1 242 ? -1.999 9.274 4.489 1.00 82.56 242 SER A C 1
ATOM 1971 O O . SER A 1 242 ? -2.359 9.456 5.653 1.00 82.56 242 SER A O 1
ATOM 1973 N N . LEU A 1 243 ? -2.801 8.754 3.552 1.00 86.62 243 LEU A N 1
ATOM 1974 C CA . LEU A 1 243 ? -4.198 8.380 3.792 1.00 86.62 243 LEU A CA 1
ATOM 1975 C C . LEU A 1 243 ? -4.321 7.326 4.895 1.00 86.62 243 LEU A C 1
ATOM 1977 O O . LEU A 1 243 ? -5.267 7.344 5.682 1.00 86.62 243 LEU A O 1
ATOM 1981 N N . HIS A 1 244 ? -3.326 6.446 4.990 1.00 91.56 244 HIS A N 1
ATOM 1982 C CA . HIS A 1 244 ? -3.362 5.285 5.870 1.00 91.56 244 HIS A CA 1
ATOM 1983 C C . HIS A 1 244 ? -2.495 5.418 7.117 1.00 91.56 244 HIS A C 1
ATOM 1985 O O . HIS A 1 244 ? -2.450 4.509 7.944 1.00 91.56 244 HIS A O 1
ATOM 1991 N N . PHE A 1 245 ? -1.814 6.549 7.296 1.00 88.25 245 PHE A N 1
ATOM 1992 C CA . PHE A 1 245 ? -0.840 6.716 8.373 1.00 88.25 245 PHE A CA 1
ATOM 1993 C C . PHE A 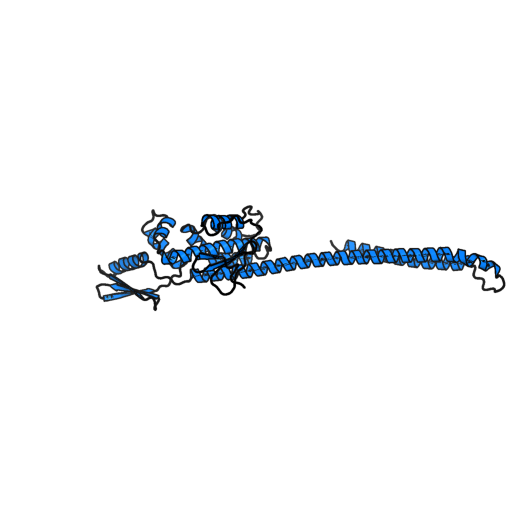1 245 ? -1.462 6.551 9.769 1.00 88.25 245 PHE A C 1
ATOM 1995 O O . PHE A 1 245 ? -0.921 5.853 10.625 1.00 88.25 245 PHE A O 1
ATOM 2002 N N . ASN A 1 246 ? -2.648 7.124 9.986 1.00 87.56 246 ASN A N 1
ATOM 2003 C CA . ASN A 1 246 ? -3.365 6.970 11.254 1.00 87.56 246 ASN A CA 1
ATOM 2004 C C . ASN A 1 246 ? -3.783 5.517 11.511 1.00 87.56 246 ASN A C 1
ATOM 2006 O O . ASN A 1 246 ? -3.730 5.060 12.652 1.00 87.56 246 ASN A O 1
ATOM 2010 N N . VAL A 1 247 ? -4.170 4.790 10.4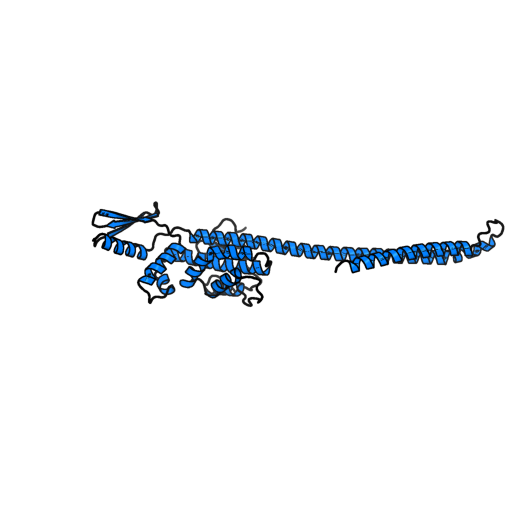58 1.00 92.56 247 VAL A N 1
ATOM 2011 C CA . VAL A 1 247 ? -4.518 3.366 10.543 1.00 92.56 247 VAL A CA 1
ATOM 2012 C C . VAL A 1 247 ? -3.290 2.561 10.959 1.00 92.56 247 VAL A C 1
ATOM 2014 O O . VAL A 1 247 ? -3.348 1.810 11.930 1.00 92.56 247 VAL A O 1
ATOM 2017 N N . ALA A 1 248 ? -2.158 2.793 10.293 1.00 92.56 248 ALA A N 1
ATOM 2018 C CA . ALA A 1 248 ? -0.887 2.151 10.602 1.00 92.56 248 ALA A CA 1
ATOM 2019 C C . ALA A 1 248 ? -0.464 2.380 12.065 1.00 92.56 248 ALA A C 1
ATOM 2021 O O . ALA A 1 248 ? -0.101 1.428 12.751 1.00 92.56 248 ALA A O 1
ATOM 2022 N N . LEU A 1 249 ? -0.582 3.610 12.583 1.00 91.06 249 LEU A N 1
ATOM 2023 C CA . LEU A 1 249 ? -0.277 3.922 13.986 1.00 91.06 249 LEU A CA 1
ATOM 2024 C C . LEU A 1 249 ? -1.199 3.207 14.983 1.00 91.06 249 LEU A C 1
ATOM 2026 O O . LEU A 1 249 ? -0.766 2.829 16.069 1.00 91.06 249 LEU A O 1
ATOM 2030 N N . ILE A 1 250 ? -2.485 3.052 14.660 1.00 92.81 250 ILE A N 1
ATOM 2031 C CA . ILE A 1 250 ? -3.421 2.320 15.524 1.00 92.81 250 ILE A CA 1
ATOM 2032 C C . ILE A 1 250 ? -3.043 0.837 15.561 1.00 92.81 250 ILE A C 1
ATOM 2034 O O . ILE A 1 250 ? -3.021 0.248 16.641 1.00 92.81 250 ILE A O 1
ATOM 2038 N N . LEU A 1 251 ? -2.710 0.256 14.406 1.00 94.19 251 LEU A N 1
ATOM 2039 C CA . LEU A 1 251 ? -2.312 -1.146 14.280 1.00 94.19 251 LEU A CA 1
ATOM 2040 C C . LEU A 1 251 ? -0.952 -1.432 14.930 1.00 94.19 251 LEU A C 1
ATOM 2042 O O . LEU A 1 251 ? -0.791 -2.476 15.558 1.00 94.19 251 LEU A O 1
ATOM 2046 N N . GLU A 1 252 ? -0.008 -0.494 14.861 1.00 93.06 252 GLU A N 1
ATOM 2047 C CA . GLU A 1 252 ? 1.272 -0.593 15.570 1.00 93.06 252 GLU A CA 1
ATOM 2048 C C . GLU A 1 252 ? 1.080 -0.593 17.091 1.00 93.06 252 GLU A C 1
ATOM 2050 O O . GLU A 1 252 ? 1.589 -1.483 17.773 1.00 93.06 252 GLU A O 1
ATOM 2055 N N . LYS A 1 253 ? 0.230 0.295 17.629 1.00 91.62 253 LYS A N 1
ATOM 2056 C CA . LYS A 1 253 ? -0.081 0.324 19.071 1.00 91.62 253 LYS A CA 1
ATOM 2057 C C . LYS A 1 253 ? -0.607 -1.006 19.601 1.00 91.62 253 LYS A C 1
ATOM 2059 O O . LYS A 1 253 ? -0.317 -1.363 20.742 1.00 91.62 253 LYS A O 1
ATOM 2064 N N . VAL A 1 254 ? -1.413 -1.717 18.813 1.00 92.12 254 VAL A N 1
ATOM 2065 C CA . VAL A 1 254 ? -1.981 -3.017 19.209 1.00 92.12 254 VAL A CA 1
ATOM 2066 C C . VAL A 1 254 ? -1.088 -4.207 18.856 1.00 92.12 254 VAL A C 1
ATOM 2068 O O . VAL A 1 254 ? -1.466 -5.342 19.135 1.00 92.12 254 VAL A O 1
ATOM 2071 N N . GLY A 1 255 ? 0.102 -3.962 18.299 1.00 88.81 255 GLY A N 1
ATOM 2072 C CA . GLY A 1 255 ? 1.080 -4.995 17.962 1.00 88.81 255 GLY A CA 1
ATOM 2073 C C . GLY A 1 255 ? 0.744 -5.791 16.702 1.00 88.81 255 GLY A C 1
ATOM 2074 O O . GLY A 1 255 ? 1.266 -6.883 16.525 1.00 88.81 255 GLY A O 1
ATOM 2075 N N . LEU A 1 256 ? -0.133 -5.268 15.841 1.00 87.75 256 LEU A N 1
ATOM 2076 C CA . LEU A 1 256 ? -0.448 -5.871 14.543 1.00 87.75 256 LEU A CA 1
ATOM 2077 C C . LEU A 1 256 ? 0.477 -5.395 13.428 1.00 87.75 256 LEU A C 1
ATOM 2079 O O . LEU A 1 256 ? 0.463 -5.972 12.343 1.00 87.75 256 LEU A O 1
ATOM 2083 N N . MET A 1 257 ? 1.239 -4.334 13.679 1.00 87.19 257 MET A N 1
ATOM 2084 C CA . MET A 1 257 ? 2.245 -3.822 12.767 1.00 87.19 257 MET A CA 1
ATOM 2085 C C . MET A 1 257 ? 3.520 -3.523 13.547 1.00 87.19 257 MET A C 1
ATOM 2087 O O . MET A 1 257 ? 3.486 -2.953 14.635 1.00 87.19 257 MET A O 1
ATOM 2091 N N . GLU A 1 258 ? 4.654 -3.924 13.002 1.00 83.81 258 GLU A N 1
ATOM 2092 C CA . GLU A 1 258 ? 5.944 -3.787 13.649 1.00 83.81 258 GLU A CA 1
ATOM 2093 C C . GLU A 1 258 ? 6.456 -2.342 13.500 1.00 83.81 258 GLU A C 1
ATOM 2095 O O . GLU A 1 258 ? 6.250 -1.710 12.456 1.00 83.81 258 GLU A O 1
ATOM 2100 N N . PRO A 1 259 ? 7.204 -1.810 14.486 1.00 79.06 259 PRO A N 1
ATOM 2101 C CA . PRO A 1 259 ? 7.689 -0.426 14.453 1.00 79.06 259 PRO A CA 1
ATOM 2102 C C . PRO A 1 259 ? 8.525 -0.077 13.213 1.00 79.06 259 PRO A C 1
ATOM 2104 O O . PRO A 1 259 ? 8.570 1.077 12.783 1.00 79.06 259 PRO A O 1
ATOM 2107 N N . HIS A 1 260 ? 9.182 -1.070 12.606 1.00 77.69 260 HIS A N 1
ATOM 2108 C CA . HIS A 1 260 ? 9.979 -0.850 11.406 1.00 77.69 260 HIS A CA 1
ATOM 2109 C C . HIS A 1 260 ? 9.108 -0.442 10.205 1.00 77.69 260 HIS A C 1
ATOM 2111 O O . HIS A 1 260 ? 9.501 0.465 9.479 1.00 77.69 260 HIS A O 1
ATOM 2117 N N . TYR A 1 261 ? 7.894 -0.986 10.045 1.00 81.88 261 TYR A N 1
ATOM 2118 C CA . TYR A 1 261 ? 6.960 -0.561 8.992 1.00 81.88 261 TYR A CA 1
ATOM 2119 C C . TYR A 1 261 ? 6.538 0.906 9.150 1.00 81.88 261 TYR A C 1
ATOM 2121 O O . TYR A 1 261 ? 6.514 1.643 8.165 1.00 81.88 261 TYR A O 1
ATOM 2129 N N . ILE A 1 262 ? 6.306 1.379 10.382 1.00 83.50 262 ILE A N 1
ATOM 2130 C CA . ILE A 1 262 ? 6.051 2.808 10.651 1.00 83.50 262 ILE A CA 1
ATOM 2131 C C . ILE A 1 262 ? 7.255 3.665 10.260 1.00 83.50 262 ILE A C 1
ATOM 2133 O O . ILE A 1 262 ? 7.097 4.706 9.619 1.00 83.50 262 ILE A O 1
ATOM 2137 N N . SER A 1 263 ? 8.467 3.211 10.589 1.00 77.06 263 SER A N 1
ATOM 2138 C CA . SER A 1 263 ? 9.695 3.891 10.170 1.00 77.06 263 SER A CA 1
ATOM 2139 C C . SER A 1 263 ? 9.803 3.989 8.643 1.00 77.06 263 SER A C 1
ATOM 2141 O O . SER A 1 263 ? 10.294 5.002 8.139 1.00 77.06 263 SER A O 1
ATOM 2143 N N . PHE A 1 264 ? 9.331 2.990 7.888 1.00 76.62 264 PHE A N 1
ATOM 2144 C CA . PHE A 1 264 ? 9.307 3.051 6.422 1.00 76.62 264 PHE A CA 1
ATOM 2145 C C . PHE A 1 264 ? 8.254 3.994 5.892 1.00 76.62 264 PHE A C 1
ATOM 2147 O O . PHE A 1 264 ? 8.578 4.773 5.005 1.00 76.62 264 PHE A O 1
ATOM 2154 N N . VAL A 1 265 ? 7.046 4.000 6.456 1.00 81.06 265 VAL A N 1
ATOM 2155 C CA . VAL A 1 265 ? 6.035 4.989 6.069 1.00 81.06 265 VAL A CA 1
ATOM 2156 C C . VAL A 1 265 ? 6.585 6.400 6.267 1.00 81.06 265 VAL A C 1
ATOM 2158 O O . VAL A 1 265 ? 6.535 7.204 5.341 1.00 81.06 265 VAL A O 1
ATOM 2161 N N . HIS A 1 266 ? 7.219 6.678 7.409 1.00 75.62 266 HIS A N 1
ATOM 2162 C CA . HIS A 1 266 ? 7.898 7.953 7.637 1.00 75.62 266 HIS A CA 1
ATOM 2163 C C . HIS A 1 266 ? 9.024 8.225 6.641 1.00 75.62 266 HIS A C 1
ATOM 2165 O O . HIS A 1 266 ? 9.128 9.336 6.126 1.00 75.62 266 HIS A O 1
ATOM 2171 N N . THR A 1 267 ? 9.867 7.233 6.356 1.00 74.81 267 THR A N 1
ATOM 2172 C CA . THR A 1 267 ? 10.965 7.377 5.391 1.00 74.81 267 THR A CA 1
ATOM 2173 C C . THR A 1 267 ? 10.423 7.692 3.999 1.00 74.81 267 THR A C 1
ATOM 2175 O O . THR A 1 267 ? 10.808 8.704 3.432 1.00 74.81 267 THR A O 1
ATOM 2178 N N . LEU A 1 268 ? 9.474 6.902 3.492 1.00 74.06 268 LEU A N 1
ATOM 2179 C CA . LEU A 1 268 ? 8.815 7.074 2.194 1.00 74.06 268 LEU A CA 1
ATOM 2180 C C . LEU A 1 268 ? 8.067 8.413 2.095 1.00 74.06 268 LEU A C 1
ATOM 2182 O O . LEU A 1 268 ? 8.119 9.070 1.059 1.00 74.06 268 LEU A O 1
ATOM 2186 N N . GLN A 1 269 ? 7.428 8.866 3.179 1.00 69.25 269 GLN A N 1
ATOM 2187 C CA . GLN A 1 269 ? 6.762 10.172 3.237 1.00 69.25 269 GLN A CA 1
ATOM 2188 C C . GLN A 1 269 ? 7.741 11.352 3.308 1.00 69.25 269 GLN A C 1
ATOM 2190 O O . GLN A 1 269 ? 7.403 12.449 2.861 1.00 69.25 269 GLN A O 1
ATOM 2195 N N . SER A 1 270 ? 8.936 11.138 3.866 1.00 64.31 270 SER A N 1
ATOM 2196 C CA . SER A 1 270 ? 9.982 12.158 4.028 1.00 64.31 270 SER A CA 1
ATOM 2197 C C . SER A 1 270 ? 10.996 12.195 2.885 1.00 64.31 270 SER A C 1
ATOM 2199 O O . SER A 1 270 ? 11.940 12.980 2.958 1.00 64.31 270 SER A O 1
ATOM 2201 N N . LEU A 1 271 ? 10.815 11.396 1.824 1.00 56.06 271 LEU A N 1
ATOM 2202 C CA . LEU A 1 271 ? 11.738 11.334 0.689 1.00 56.06 271 LEU A CA 1
ATOM 2203 C C . LEU A 1 271 ? 11.838 12.666 -0.081 1.00 56.06 271 LEU A C 1
ATOM 2205 O O . LEU A 1 271 ? 11.259 12.841 -1.150 1.00 56.06 271 LEU A O 1
ATOM 2209 N N . GLU A 1 272 ? 12.714 13.554 0.387 1.00 43.84 272 GLU A N 1
ATOM 2210 C CA . GLU A 1 272 ? 13.752 14.145 -0.456 1.00 43.84 272 GLU A CA 1
ATOM 2211 C C . GLU A 1 272 ? 14.806 13.052 -0.692 1.00 43.84 272 GLU A C 1
ATOM 2213 O O . GLU A 1 272 ? 15.611 12.806 0.195 1.00 43.84 272 GLU A O 1
ATOM 2218 N N . ARG A 1 273 ? 14.760 12.356 -1.844 1.00 38.62 273 ARG A N 1
ATOM 2219 C CA . ARG A 1 273 ? 15.717 11.325 -2.335 1.00 38.62 273 ARG A CA 1
ATOM 2220 C C . ARG A 1 273 ? 16.415 10.460 -1.256 1.00 38.62 273 ARG A C 1
ATOM 2222 O O . ARG A 1 273 ? 17.315 10.955 -0.575 1.00 38.62 273 ARG A O 1
ATOM 2229 N N . PRO A 1 274 ? 16.193 9.133 -1.195 1.00 41.62 274 PRO A N 1
ATOM 2230 C CA . PRO A 1 274 ? 16.916 8.296 -0.242 1.00 41.62 274 PRO A CA 1
ATOM 2231 C C . PRO A 1 274 ? 18.417 8.285 -0.589 1.00 41.62 274 PRO A C 1
ATOM 2233 O O . PRO A 1 274 ? 18.861 7.603 -1.506 1.00 41.62 274 PRO A O 1
ATOM 2236 N N . LYS A 1 275 ? 19.224 9.071 0.140 1.00 36.66 275 LYS A N 1
ATOM 2237 C CA . LYS A 1 275 ? 20.698 9.114 0.020 1.00 36.66 275 LYS A CA 1
ATOM 2238 C C . LYS A 1 275 ? 21.385 7.875 0.600 1.00 36.66 275 LYS A C 1
ATOM 2240 O O . LYS A 1 275 ? 22.594 7.721 0.452 1.00 36.66 275 LYS A O 1
ATOM 2245 N N . LYS A 1 276 ? 20.640 7.005 1.278 1.00 36.97 276 LYS A N 1
ATOM 2246 C CA . LYS A 1 276 ? 21.117 5.720 1.781 1.00 36.97 276 LYS A CA 1
ATOM 2247 C C . LYS A 1 276 ? 20.184 4.644 1.260 1.00 36.97 276 LYS A C 1
ATOM 2249 O O . LYS A 1 276 ? 18.990 4.687 1.544 1.00 36.97 276 LYS A O 1
ATOM 2254 N N . SER A 1 277 ? 20.744 3.699 0.513 1.00 38.72 277 SER A N 1
ATOM 2255 C CA . SER A 1 277 ? 20.099 2.422 0.250 1.00 38.72 277 SER A CA 1
ATOM 2256 C C . SER A 1 277 ? 19.685 1.821 1.591 1.00 38.72 277 SER A C 1
ATOM 2258 O O . SER A 1 277 ? 20.507 1.635 2.493 1.00 38.72 277 SER A O 1
ATOM 2260 N N . ILE A 1 278 ? 18.390 1.578 1.760 1.00 41.06 278 ILE A N 1
ATOM 2261 C CA . ILE A 1 278 ? 17.902 0.801 2.890 1.00 41.06 278 ILE A CA 1
ATOM 2262 C C . ILE A 1 278 ? 18.343 -0.633 2.594 1.00 41.06 278 ILE A C 1
ATOM 2264 O O . ILE A 1 278 ? 17.743 -1.320 1.780 1.00 41.06 278 ILE A O 1
ATOM 2268 N N . ASN A 1 279 ? 19.455 -1.063 3.193 1.00 39.88 279 ASN A N 1
ATOM 2269 C CA . ASN A 1 279 ? 20.019 -2.400 2.996 1.00 39.88 279 ASN A CA 1
ATOM 2270 C C . ASN A 1 279 ? 19.257 -3.441 3.834 1.00 39.88 279 ASN A C 1
ATOM 2272 O O . ASN A 1 279 ? 19.820 -4.104 4.703 1.00 39.88 279 ASN A O 1
ATOM 2276 N N . ILE A 1 280 ? 17.943 -3.507 3.640 1.00 44.34 280 ILE A N 1
ATOM 2277 C CA . ILE A 1 280 ? 17.060 -4.477 4.273 1.00 44.34 280 ILE A CA 1
ATOM 2278 C C . ILE A 1 280 ? 16.135 -4.996 3.177 1.00 44.34 280 ILE A C 1
ATOM 2280 O O . ILE A 1 280 ? 15.410 -4.238 2.542 1.00 44.34 280 ILE A O 1
ATOM 2284 N N . ASN A 1 281 ? 16.182 -6.304 2.941 1.00 49.53 281 ASN A N 1
ATOM 2285 C CA . ASN A 1 281 ? 15.359 -6.954 1.933 1.00 49.53 281 ASN A CA 1
ATOM 2286 C C . ASN A 1 281 ? 13.973 -7.258 2.528 1.00 49.53 281 ASN A C 1
ATOM 2288 O O . ASN A 1 281 ? 13.770 -8.305 3.142 1.00 49.53 281 ASN A O 1
ATOM 2292 N N . PHE A 1 282 ? 13.035 -6.317 2.395 1.00 48.59 282 PHE A N 1
ATOM 2293 C CA . PHE A 1 282 ? 11.691 -6.433 2.981 1.00 48.59 282 PHE A CA 1
ATOM 2294 C C . PHE A 1 282 ? 10.852 -7.531 2.360 1.00 48.59 282 PHE A C 1
ATOM 2296 O O . PHE A 1 282 ? 10.088 -8.159 3.082 1.00 48.59 282 PHE A O 1
ATOM 2303 N N . LYS A 1 283 ? 11.054 -7.834 1.073 1.00 54.91 283 LYS A N 1
ATOM 2304 C CA . LYS A 1 283 ? 10.447 -9.016 0.449 1.00 54.91 283 LYS A CA 1
ATOM 2305 C C . LYS A 1 283 ? 10.818 -10.270 1.232 1.00 54.91 283 LYS A C 1
ATOM 2307 O O . LYS A 1 283 ? 9.948 -11.044 1.607 1.00 54.91 283 LYS A O 1
ATOM 2312 N N . LYS A 1 284 ? 12.090 -10.409 1.610 1.00 58.03 284 LYS A N 1
ATOM 2313 C CA . LYS A 1 284 ? 12.567 -11.518 2.445 1.00 58.03 284 LYS A CA 1
ATOM 2314 C C . LYS A 1 284 ? 11.994 -11.515 3.869 1.00 58.03 284 LYS A C 1
ATOM 2316 O O . LYS A 1 284 ? 11.766 -12.590 4.415 1.00 58.03 284 LYS A O 1
ATOM 2321 N N . ILE A 1 285 ? 11.792 -10.346 4.483 1.00 52.09 285 ILE A N 1
ATOM 2322 C CA . ILE A 1 285 ? 11.193 -10.237 5.828 1.00 52.09 285 ILE A CA 1
ATOM 2323 C C . ILE A 1 285 ? 9.711 -10.603 5.782 1.00 52.09 285 ILE A C 1
ATOM 2325 O O . ILE A 1 285 ? 9.285 -11.453 6.551 1.00 52.09 285 ILE A O 1
ATOM 2329 N N . TYR A 1 286 ? 8.963 -10.047 4.832 1.00 54.66 286 TYR A N 1
ATOM 2330 C CA . TYR A 1 286 ? 7.549 -10.341 4.632 1.00 54.66 286 TYR A CA 1
ATOM 2331 C C . TYR A 1 286 ? 7.308 -11.830 4.344 1.00 54.66 286 TYR A C 1
ATOM 2333 O O . TYR A 1 286 ? 6.430 -12.438 4.942 1.00 54.66 286 TYR A O 1
ATOM 2341 N N . LEU A 1 287 ? 8.142 -12.461 3.508 1.00 56.38 287 LEU A N 1
ATOM 2342 C CA . LEU A 1 287 ? 8.083 -13.910 3.268 1.00 56.38 287 LEU A CA 1
ATOM 2343 C C . LEU A 1 287 ? 8.385 -14.733 4.516 1.00 56.38 287 LEU A C 1
ATOM 2345 O O . LEU A 1 287 ? 7.788 -15.787 4.720 1.00 56.38 287 LEU A O 1
ATOM 2349 N N . ARG A 1 288 ? 9.335 -14.281 5.338 1.00 55.81 288 ARG A N 1
ATOM 2350 C CA . ARG A 1 288 ? 9.650 -14.957 6.594 1.00 55.81 288 ARG A CA 1
ATOM 2351 C C . ARG A 1 288 ? 8.484 -14.848 7.569 1.00 55.81 288 ARG A C 1
ATOM 2353 O O . ARG A 1 288 ? 8.112 -15.866 8.121 1.00 55.81 288 ARG A O 1
ATOM 2360 N N . GLU A 1 289 ? 7.875 -13.672 7.704 1.00 49.28 289 GLU A N 1
ATOM 2361 C CA . GLU A 1 289 ? 6.652 -13.483 8.496 1.00 49.28 289 GLU A CA 1
ATOM 2362 C C . GLU A 1 289 ? 5.523 -14.380 7.969 1.00 49.28 289 GLU A C 1
ATOM 2364 O O . GLU A 1 289 ? 4.887 -15.083 8.745 1.00 49.28 289 GLU A O 1
ATOM 2369 N N . MET A 1 290 ? 5.349 -14.474 6.644 1.00 52.53 290 MET A N 1
ATOM 2370 C CA . MET A 1 290 ? 4.392 -15.409 6.048 1.00 52.53 290 MET A CA 1
ATOM 2371 C C . MET A 1 290 ? 4.695 -16.873 6.383 1.00 52.53 290 MET A C 1
ATOM 2373 O O . MET A 1 290 ? 3.779 -17.646 6.641 1.00 52.53 290 MET A O 1
ATOM 2377 N N . LYS A 1 291 ? 5.965 -17.277 6.397 1.00 51.72 291 LYS A N 1
ATOM 2378 C CA . LYS A 1 291 ? 6.370 -18.638 6.772 1.00 51.72 291 LYS A CA 1
ATOM 2379 C C . LYS A 1 291 ? 6.162 -18.905 8.266 1.00 51.72 291 LYS A C 1
ATOM 2381 O O . LYS A 1 291 ? 5.662 -19.966 8.628 1.00 51.72 291 LYS A O 1
ATOM 2386 N N . ASP A 1 292 ? 6.530 -17.948 9.112 1.00 46.91 292 ASP A N 1
ATOM 2387 C CA . ASP A 1 292 ? 6.457 -18.043 10.572 1.00 46.91 292 ASP A CA 1
ATOM 2388 C C . ASP A 1 292 ? 4.998 -18.070 11.062 1.00 46.91 292 ASP A C 1
ATOM 2390 O O . ASP A 1 292 ? 4.678 -18.794 12.004 1.00 46.91 292 ASP A O 1
ATOM 2394 N N . ASP A 1 293 ? 4.096 -17.382 10.356 1.00 45.19 293 ASP A N 1
ATOM 2395 C CA . ASP A 1 293 ? 2.645 -17.441 10.568 1.00 45.19 293 ASP A CA 1
ATOM 2396 C C . ASP A 1 293 ? 1.992 -18.706 9.957 1.00 45.19 293 ASP A C 1
ATOM 2398 O O . ASP A 1 293 ? 0.772 -18.871 10.017 1.00 45.19 293 ASP A O 1
ATOM 2402 N N . GLY A 1 294 ? 2.778 -19.610 9.355 1.00 36.91 294 GLY A N 1
ATOM 2403 C CA . GLY A 1 294 ? 2.295 -20.843 8.720 1.00 36.91 294 GLY A CA 1
ATOM 2404 C C . GLY A 1 294 ? 1.535 -20.628 7.404 1.00 36.91 294 GLY A C 1
ATOM 2405 O O . GLY A 1 294 ? 0.808 -21.516 6.963 1.00 36.91 294 GLY A O 1
ATOM 2406 N N . LEU A 1 295 ? 1.679 -19.454 6.777 1.00 39.50 295 LEU A N 1
ATOM 2407 C CA . LEU A 1 295 ? 1.004 -19.059 5.533 1.00 39.50 295 LEU A CA 1
ATOM 2408 C C . LEU A 1 295 ? 1.686 -19.635 4.279 1.00 39.50 295 LEU A C 1
ATOM 2410 O O . LEU A 1 295 ? 1.035 -19.772 3.245 1.00 39.50 295 LEU A O 1
ATOM 2414 N N . ILE A 1 296 ? 2.976 -19.990 4.364 1.00 35.88 296 ILE A N 1
ATOM 2415 C CA . ILE A 1 296 ? 3.736 -20.726 3.337 1.00 35.88 296 ILE A CA 1
ATOM 2416 C C . ILE A 1 296 ? 4.632 -21.786 3.996 1.00 35.88 296 ILE A C 1
ATOM 2418 O O . ILE A 1 296 ? 5.253 -21.524 5.021 1.00 35.88 296 ILE A O 1
ATOM 2422 N N . ASN A 1 297 ? 4.752 -22.975 3.392 1.00 40.22 297 ASN A N 1
ATOM 2423 C CA . ASN A 1 297 ? 5.505 -24.104 3.973 1.00 40.22 297 ASN A CA 1
ATOM 2424 C C . ASN A 1 297 ? 6.809 -24.443 3.228 1.00 40.22 297 ASN A C 1
ATOM 2426 O O . ASN A 1 297 ? 7.446 -25.454 3.518 1.00 40.22 297 ASN A O 1
ATOM 2430 N N . PHE A 1 298 ? 7.228 -23.609 2.277 1.00 43.88 298 PHE A N 1
ATOM 2431 C CA . PHE A 1 298 ? 8.391 -23.852 1.416 1.00 43.88 298 PHE A CA 1
ATOM 2432 C C . PHE A 1 298 ? 9.426 -22.727 1.554 1.00 43.88 298 PHE A C 1
ATOM 2434 O O . PHE A 1 298 ? 9.101 -21.603 1.939 1.00 43.88 298 PHE A O 1
ATOM 2441 N N . GLU A 1 299 ? 10.697 -23.026 1.277 1.00 43.22 299 GLU A N 1
ATOM 2442 C CA . GLU A 1 299 ? 11.730 -21.994 1.143 1.00 43.22 299 GLU A CA 1
ATOM 2443 C C . GLU A 1 299 ? 11.549 -21.262 -0.189 1.00 43.22 299 GLU A C 1
ATOM 2445 O O . GLU A 1 299 ? 11.736 -21.844 -1.251 1.00 43.22 299 GLU A O 1
ATOM 2450 N N . VAL A 1 300 ? 11.155 -19.989 -0.120 1.00 46.88 300 VAL A N 1
ATOM 2451 C CA . VAL A 1 300 ? 10.971 -19.116 -1.287 1.00 46.88 300 VAL A CA 1
ATOM 2452 C C . VAL A 1 300 ? 12.206 -18.226 -1.436 1.00 46.88 300 VAL A C 1
ATOM 2454 O O . VAL A 1 300 ? 12.623 -17.576 -0.470 1.00 46.88 300 VAL A O 1
ATOM 2457 N N . SER A 1 301 ? 12.807 -18.201 -2.628 1.00 44.59 301 SER A N 1
ATOM 2458 C CA . SER A 1 301 ? 13.883 -17.262 -2.956 1.00 44.59 301 SER A CA 1
ATOM 2459 C C . SER A 1 301 ? 13.293 -15.890 -3.317 1.00 44.59 301 SER A C 1
ATOM 2461 O O . SER A 1 301 ? 12.172 -15.785 -3.808 1.00 44.59 301 SER A O 1
ATOM 2463 N N . VAL A 1 302 ? 14.031 -14.812 -3.033 1.00 45.78 302 VAL A N 1
ATOM 2464 C CA . VAL A 1 302 ? 13.579 -13.423 -3.264 1.00 45.78 302 VAL A CA 1
ATOM 2465 C C . VAL A 1 302 ? 13.294 -13.158 -4.748 1.00 45.78 302 VAL A C 1
ATOM 2467 O O . VAL A 1 302 ? 12.448 -12.321 -5.060 1.00 45.78 302 VAL A O 1
ATOM 2470 N N . ASP A 1 303 ? 13.980 -13.875 -5.637 1.00 41.97 303 ASP A N 1
ATOM 2471 C CA . ASP A 1 303 ? 13.969 -13.633 -7.079 1.00 41.97 303 ASP A CA 1
ATOM 2472 C C . ASP A 1 303 ? 12.782 -14.311 -7.795 1.00 41.97 303 ASP A C 1
ATOM 2474 O O . ASP A 1 303 ? 12.486 -13.966 -8.937 1.00 41.97 303 ASP A O 1
ATOM 2478 N N . ASP A 1 304 ? 12.052 -15.209 -7.119 1.00 41.59 304 ASP A N 1
ATOM 2479 C CA . ASP A 1 304 ? 10.964 -16.014 -7.705 1.00 41.59 304 ASP A CA 1
ATOM 2480 C C . ASP A 1 304 ? 9.559 -15.406 -7.520 1.00 41.59 304 ASP A C 1
ATOM 2482 O O . ASP A 1 304 ? 8.553 -16.030 -7.863 1.00 41.59 304 ASP A O 1
ATOM 2486 N N . LEU A 1 305 ? 9.463 -14.193 -6.965 1.00 44.44 305 LEU A N 1
ATOM 2487 C CA . LEU A 1 305 ? 8.188 -13.527 -6.686 1.00 44.44 305 LEU A CA 1
ATOM 2488 C C . LEU A 1 305 ? 7.735 -12.613 -7.824 1.00 44.44 305 LEU A C 1
ATOM 2490 O O . LEU A 1 305 ? 8.147 -11.455 -7.917 1.00 44.44 305 LEU A O 1
ATOM 2494 N N . GLU A 1 306 ? 6.775 -13.100 -8.607 1.00 41.22 306 GLU A N 1
ATOM 2495 C CA . GLU A 1 306 ? 5.818 -12.240 -9.302 1.00 41.22 306 GLU A CA 1
ATOM 2496 C C . GLU A 1 306 ? 4.533 -12.146 -8.469 1.00 41.22 306 GLU A C 1
ATOM 2498 O O . GLU A 1 306 ? 3.735 -13.082 -8.410 1.00 41.22 306 GLU A O 1
ATOM 2503 N N . LEU A 1 307 ? 4.324 -11.003 -7.816 1.00 40.34 307 LEU A N 1
ATOM 2504 C CA . LEU A 1 307 ? 3.033 -10.670 -7.219 1.00 40.34 307 LEU A CA 1
ATOM 2505 C C . LEU A 1 307 ? 2.096 -10.250 -8.358 1.00 40.34 307 LEU A C 1
ATOM 2507 O O . LEU A 1 307 ? 2.415 -9.332 -9.107 1.00 40.34 307 LEU A O 1
ATOM 2511 N N . LYS A 1 308 ? 0.971 -10.952 -8.525 1.00 36.66 308 LYS A N 1
ATOM 2512 C CA . LYS A 1 308 ? -0.090 -10.589 -9.473 1.00 36.66 308 LYS A CA 1
ATOM 2513 C C . LYS A 1 308 ? -1.437 -10.689 -8.780 1.00 36.66 308 LYS A C 1
ATOM 2515 O O . LYS A 1 308 ? -1.694 -11.599 -8.004 1.00 36.66 308 LYS A O 1
ATOM 2520 N N . PHE A 1 309 ? -2.295 -9.722 -9.051 1.00 32.09 309 PHE A N 1
ATOM 2521 C CA . PHE A 1 309 ? -3.623 -9.629 -8.464 1.00 32.09 309 PHE A CA 1
ATOM 2522 C C . PHE A 1 309 ? -4.668 -10.166 -9.444 1.00 32.09 309 PHE A C 1
ATOM 2524 O O . PHE A 1 309 ? -4.642 -9.780 -10.613 1.00 32.09 309 PHE A O 1
ATOM 2531 N N . ILE A 1 310 ? -5.611 -10.995 -8.987 1.00 32.56 310 ILE A N 1
ATOM 2532 C CA . ILE A 1 310 ? -6.746 -11.415 -9.823 1.00 32.56 310 ILE A CA 1
ATOM 2533 C C . ILE A 1 310 ? -7.895 -10.431 -9.648 1.00 32.56 310 ILE A C 1
ATOM 2535 O O . ILE A 1 310 ? -8.339 -10.150 -8.533 1.00 32.56 310 ILE A O 1
ATOM 2539 N N . GLU A 1 311 ? -8.410 -9.929 -10.765 1.00 28.25 311 GLU A N 1
ATOM 2540 C CA . GLU A 1 311 ? -9.653 -9.165 -10.797 1.00 28.25 311 GLU A CA 1
ATOM 2541 C C . GLU A 1 311 ? -10.869 -10.062 -10.532 1.00 28.25 311 GLU A C 1
ATOM 2543 O O . GLU A 1 311 ? -11.049 -11.096 -11.171 1.00 28.25 311 GLU A O 1
ATOM 2548 N N . GLY A 1 312 ? -11.741 -9.633 -9.615 1.00 28.81 312 GLY A N 1
ATOM 2549 C CA . GLY A 1 312 ? -13.084 -10.202 -9.449 1.00 28.81 312 GLY A CA 1
ATOM 2550 C C . GLY A 1 312 ? -13.363 -10.925 -8.131 1.00 28.81 312 GLY A C 1
ATOM 2551 O O . GLY A 1 312 ? -14.524 -11.205 -7.855 1.00 28.81 312 GLY A O 1
ATOM 2552 N N . PHE A 1 313 ? -12.362 -11.161 -7.281 1.00 29.03 313 PHE A N 1
ATOM 2553 C CA . PHE A 1 313 ? -12.569 -11.718 -5.940 1.00 29.03 313 PHE A CA 1
ATOM 2554 C C . PHE A 1 313 ? -11.752 -10.950 -4.897 1.00 29.03 313 PHE A C 1
ATOM 2556 O O . PHE A 1 313 ? -10.678 -10.422 -5.187 1.00 29.03 313 PHE A O 1
ATOM 2563 N N . HIS A 1 314 ? -12.262 -10.879 -3.666 1.00 33.09 314 HIS A N 1
ATOM 2564 C CA . HIS A 1 314 ? -11.623 -10.251 -2.498 1.00 33.09 314 HIS A CA 1
ATOM 2565 C C . HIS A 1 314 ? -10.346 -10.985 -2.023 1.00 33.09 314 HIS A C 1
ATOM 2567 O O . HIS A 1 314 ? -9.944 -10.862 -0.867 1.00 33.09 314 HIS A O 1
ATOM 2573 N N . ASP A 1 315 ? -9.691 -11.721 -2.918 1.00 37.06 315 ASP A N 1
ATOM 2574 C CA . ASP A 1 315 ? -8.610 -12.656 -2.652 1.00 37.06 315 ASP A CA 1
ATOM 2575 C C . ASP A 1 315 ? -7.317 -12.239 -3.377 1.00 37.06 315 ASP A C 1
ATOM 2577 O O . ASP A 1 315 ? -7.298 -11.300 -4.183 1.00 37.06 315 ASP A O 1
ATOM 2581 N N . CYS A 1 316 ? -6.210 -12.886 -3.008 1.00 37.81 316 CYS A N 1
ATOM 2582 C CA . CYS A 1 316 ? -4.866 -12.667 -3.544 1.00 37.81 316 CYS A CA 1
ATOM 2583 C C . CYS A 1 316 ? -4.430 -13.931 -4.298 1.00 37.81 316 CYS A C 1
ATOM 2585 O O . CYS A 1 316 ? -4.677 -15.031 -3.798 1.00 37.81 316 CYS A O 1
ATOM 2587 N N . GLU A 1 317 ? -3.752 -13.779 -5.436 1.00 40.00 317 GLU A N 1
ATOM 2588 C CA . GLU A 1 317 ? -3.100 -14.881 -6.149 1.00 40.00 317 GLU A CA 1
ATOM 2589 C C . GLU A 1 317 ? -1.588 -14.771 -5.956 1.00 40.00 317 GLU A C 1
ATOM 2591 O O . GLU A 1 317 ? -1.010 -13.690 -6.061 1.00 40.00 317 GLU A O 1
ATOM 2596 N N . ILE A 1 318 ? -0.938 -15.881 -5.626 1.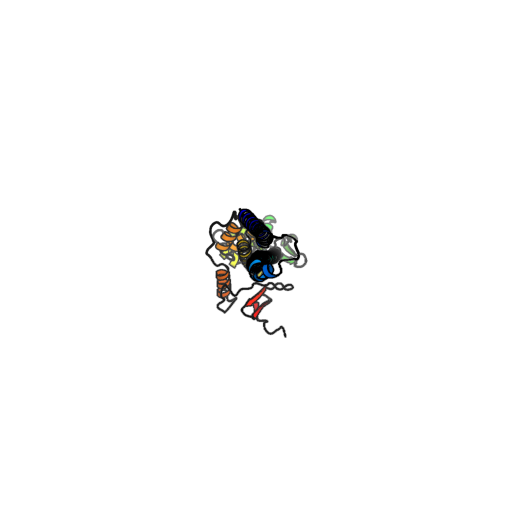00 42.91 318 ILE A N 1
ATOM 2597 C CA . ILE A 1 318 ? 0.522 -15.943 -5.547 1.00 42.91 318 ILE A CA 1
ATOM 2598 C C . ILE A 1 318 ? 0.979 -16.983 -6.561 1.00 42.91 318 ILE A C 1
ATOM 2600 O O . ILE A 1 318 ? 0.562 -18.142 -6.478 1.00 42.91 318 ILE A O 1
ATOM 2604 N N . LYS A 1 319 ? 1.833 -16.567 -7.505 1.00 41.31 319 LYS A N 1
ATOM 2605 C CA . LYS A 1 319 ? 2.488 -17.474 -8.450 1.00 41.31 319 LYS A CA 1
ATOM 2606 C C . LYS A 1 319 ? 3.898 -17.793 -7.985 1.00 41.31 319 LYS A C 1
ATOM 2608 O O . LYS A 1 319 ? 4.727 -16.899 -7.853 1.00 41.31 319 LYS A O 1
ATOM 2613 N N . VAL A 1 320 ? 4.156 -19.078 -7.758 1.00 41.88 320 VAL A N 1
ATOM 2614 C CA . VAL A 1 320 ? 5.479 -19.603 -7.397 1.00 41.88 320 VAL A CA 1
ATOM 2615 C C . VAL A 1 320 ? 5.797 -20.758 -8.332 1.00 41.88 320 VAL A C 1
ATOM 2617 O O . VAL A 1 320 ? 5.098 -21.766 -8.287 1.00 41.88 320 VAL A O 1
ATOM 2620 N N . HIS A 1 321 ? 6.834 -20.612 -9.164 1.00 43.09 321 HIS A N 1
ATOM 2621 C CA . HIS A 1 321 ? 7.365 -21.675 -10.035 1.00 43.09 321 HIS A CA 1
ATOM 2622 C C . HIS A 1 321 ? 6.282 -22.566 -10.684 1.00 43.09 321 HIS A C 1
ATOM 2624 O O . HIS A 1 321 ? 6.316 -23.781 -10.541 1.00 43.09 321 HIS A O 1
ATOM 2630 N N . GLU A 1 322 ? 5.323 -21.943 -11.383 1.00 41.09 322 GLU A N 1
ATOM 2631 C CA . GLU A 1 322 ? 4.196 -22.575 -12.110 1.00 41.09 322 GLU A CA 1
ATOM 2632 C C . GLU A 1 322 ? 2.952 -22.942 -11.281 1.00 41.09 322 GLU A C 1
ATOM 2634 O O . GLU A 1 322 ? 1.915 -23.249 -11.864 1.00 41.09 322 GLU A O 1
ATOM 2639 N N . LYS A 1 323 ? 2.988 -22.816 -9.950 1.00 41.12 323 LYS A N 1
ATOM 2640 C CA . LYS A 1 323 ? 1.820 -23.042 -9.085 1.00 41.12 323 LYS A CA 1
ATOM 2641 C C . LYS A 1 323 ? 1.087 -21.764 -8.718 1.00 41.12 323 LYS A C 1
ATOM 2643 O O . LYS A 1 323 ? 1.711 -20.732 -8.471 1.00 41.12 323 LYS A O 1
ATOM 2648 N N . THR A 1 324 ? -0.235 -21.870 -8.643 1.00 47.84 324 THR A N 1
ATOM 2649 C CA . THR A 1 324 ? -1.156 -20.763 -8.386 1.00 47.84 324 THR A CA 1
ATOM 2650 C C . THR A 1 324 ? -1.953 -21.021 -7.110 1.00 47.84 324 THR A C 1
ATOM 2652 O O . THR A 1 324 ? -2.646 -22.032 -7.006 1.00 47.84 324 THR A O 1
ATOM 2655 N N . TYR A 1 325 ? -1.884 -20.099 -6.147 1.00 48.44 325 TYR A N 1
ATOM 2656 C CA . TYR A 1 325 ? -2.601 -20.208 -4.872 1.00 48.44 325 TYR A CA 1
ATOM 2657 C C . TYR A 1 325 ? -3.615 -19.080 -4.714 1.00 48.44 325 TYR A C 1
ATOM 2659 O O . TYR A 1 325 ? -3.248 -17.918 -4.862 1.00 48.44 325 TYR A O 1
ATOM 2667 N N . HIS A 1 326 ? -4.858 -19.411 -4.360 1.00 44.94 326 HIS A N 1
ATOM 2668 C CA . HIS A 1 326 ? -5.932 -18.445 -4.097 1.00 44.94 326 HIS A CA 1
ATOM 2669 C C . HIS A 1 326 ? -6.299 -18.424 -2.625 1.00 44.94 326 HIS A C 1
ATOM 2671 O O . HIS A 1 326 ? -6.425 -19.482 -2.011 1.00 44.94 326 HIS A O 1
ATOM 2677 N N . ARG A 1 327 ? -6.559 -17.239 -2.072 1.00 40.41 327 ARG A N 1
ATOM 2678 C CA . ARG A 1 327 ? -7.251 -17.131 -0.782 1.00 40.41 327 ARG A CA 1
ATOM 2679 C C . ARG A 1 327 ? -8.749 -17.377 -0.984 1.00 40.41 327 ARG A C 1
ATOM 2681 O O . ARG A 1 327 ? -9.261 -17.048 -2.036 1.00 40.41 327 ARG A O 1
ATOM 2688 N N . LEU A 1 328 ? -9.427 -17.993 -0.022 1.00 40.34 328 LEU A N 1
ATOM 2689 C CA . LEU A 1 328 ? -10.886 -18.102 0.071 1.00 40.34 328 LEU A CA 1
ATOM 2690 C C . LEU A 1 328 ? -11.221 -18.210 1.563 1.00 40.34 328 LEU A C 1
ATOM 2692 O O . LEU A 1 328 ? -10.758 -19.126 2.240 1.00 40.34 328 LEU A O 1
ATOM 2696 N N . ASN A 1 329 ? -12.007 -17.274 2.103 1.00 35.38 329 ASN A N 1
ATOM 2697 C CA . ASN A 1 329 ? -12.420 -17.261 3.520 1.00 35.38 329 ASN A CA 1
ATOM 2698 C C . ASN A 1 329 ? -11.263 -17.298 4.541 1.00 35.38 329 ASN A C 1
ATOM 2700 O O . ASN A 1 329 ? -11.405 -17.840 5.633 1.00 35.38 329 ASN A O 1
ATOM 2704 N N . GLY A 1 330 ? -10.118 -16.700 4.208 1.00 35.72 330 GLY A N 1
ATOM 2705 C CA . GLY A 1 330 ? -8.969 -16.621 5.113 1.00 35.72 330 GLY A CA 1
ATOM 2706 C C . GLY A 1 330 ? -7.949 -17.751 4.966 1.00 35.72 330 GLY A C 1
ATOM 2707 O O . GLY A 1 330 ? -6.833 -17.571 5.447 1.00 35.72 330 GLY A O 1
ATOM 2708 N N . GLU A 1 331 ? -8.267 -18.818 4.230 1.00 35.91 331 GLU A N 1
ATOM 2709 C CA . GLU A 1 331 ? -7.377 -19.948 3.927 1.00 35.91 331 GLU A CA 1
ATOM 2710 C C . GLU A 1 331 ? -6.902 -19.885 2.466 1.00 35.91 331 GLU A C 1
ATOM 2712 O O . GLU A 1 331 ? -7.668 -19.485 1.591 1.00 35.91 331 GLU A O 1
ATOM 2717 N N . TYR A 1 332 ? -5.649 -20.256 2.182 1.00 44.69 332 TYR A N 1
ATOM 2718 C CA . TYR A 1 332 ? -5.132 -20.342 0.809 1.00 44.69 332 TYR A CA 1
ATOM 2719 C C . TYR A 1 332 ? -5.211 -21.781 0.281 1.00 44.69 332 TYR A C 1
ATOM 2721 O O . TYR A 1 332 ? -4.817 -22.717 0.976 1.00 44.69 332 TYR A O 1
ATOM 2729 N N . LYS A 1 333 ? -5.696 -21.961 -0.952 1.00 49.25 333 LYS A N 1
ATOM 2730 C CA . LYS A 1 333 ? -5.783 -23.249 -1.655 1.00 49.25 333 LYS A CA 1
ATOM 2731 C C . LYS A 1 333 ? -4.936 -23.229 -2.926 1.00 49.25 333 LYS A C 1
ATOM 2733 O O . LYS A 1 333 ? -4.980 -22.256 -3.676 1.00 49.25 333 LYS A O 1
ATOM 2738 N N . ASP A 1 334 ? -4.186 -24.308 -3.154 1.00 55.69 334 ASP A N 1
ATOM 2739 C CA . ASP A 1 334 ? -3.555 -24.594 -4.449 1.00 55.69 334 ASP A CA 1
ATOM 2740 C C . ASP A 1 334 ? -4.672 -24.854 -5.474 1.00 55.69 334 ASP A C 1
ATOM 2742 O O . ASP A 1 334 ? -5.543 -25.694 -5.237 1.00 55.69 334 ASP A O 1
ATOM 2746 N N . VAL A 1 335 ? -4.681 -24.104 -6.574 1.00 61.38 335 VAL A N 1
ATOM 2747 C CA . VAL A 1 335 ? -5.656 -24.254 -7.671 1.00 61.38 335 VAL A CA 1
ATOM 2748 C C . VAL A 1 335 ? -4.975 -24.560 -9.001 1.00 61.38 335 VAL A C 1
ATOM 2750 O O . VAL A 1 335 ? -5.585 -24.417 -10.058 1.00 61.38 335 VAL A O 1
ATOM 2753 N N . THR A 1 336 ? -3.717 -25.000 -8.961 1.00 51.75 336 THR A N 1
ATOM 2754 C CA . THR A 1 336 ? -2.912 -25.253 -10.164 1.00 51.75 336 THR A CA 1
ATOM 2755 C C . THR A 1 336 ? -3.548 -26.304 -11.095 1.00 51.75 336 THR A C 1
ATOM 2757 O O . THR A 1 336 ? -3.250 -26.312 -12.281 1.00 51.75 336 THR A O 1
ATOM 2760 N N . GLU A 1 337 ? -4.477 -27.131 -10.597 1.00 45.28 337 GLU A N 1
ATOM 2761 C CA . GLU A 1 337 ? -5.174 -28.181 -11.363 1.00 45.28 337 GLU A CA 1
ATOM 2762 C C . GLU A 1 337 ? -6.651 -27.871 -11.703 1.00 45.28 337 GLU A C 1
ATOM 2764 O O . GLU A 1 337 ? -7.342 -28.730 -12.238 1.00 45.28 337 GLU A O 1
ATOM 2769 N N . GLN A 1 338 ? -7.184 -26.677 -11.404 1.00 46.56 338 GLN A N 1
ATOM 2770 C CA . GLN A 1 338 ? -8.606 -26.353 -11.670 1.00 46.56 338 GLN A CA 1
ATOM 2771 C C . GLN A 1 338 ? -8.861 -25.630 -13.006 1.00 46.56 338 GLN A C 1
ATOM 2773 O O . GLN A 1 338 ? -9.973 -25.158 -13.243 1.00 46.56 338 GLN A O 1
ATOM 2778 N N . SER A 1 339 ? -7.848 -25.521 -13.867 1.00 38.59 339 SER A N 1
ATOM 2779 C CA . SER A 1 339 ? -7.882 -24.764 -15.126 1.00 38.59 339 SER A CA 1
ATOM 2780 C C . SER A 1 339 ? -7.811 -25.621 -16.401 1.00 38.59 339 SER A C 1
ATOM 2782 O O . SER A 1 339 ? -7.533 -25.068 -17.468 1.00 38.59 339 SER A O 1
ATOM 2784 N N . GLU A 1 340 ? -8.109 -26.924 -16.318 1.00 34.03 340 GLU A N 1
ATOM 2785 C CA . GLU A 1 340 ? -8.418 -27.766 -17.494 1.00 34.03 340 GLU A CA 1
ATOM 2786 C C . GLU A 1 340 ? -9.923 -27.914 -17.744 1.00 34.03 340 GLU A C 1
ATOM 2788 O O . GLU A 1 340 ? -10.668 -28.254 -16.793 1.00 34.03 340 GLU A O 1
#